Protein AF-A0A818IWI9-F1 (afdb_monomer)

Mean predicted aligned error: 17.86 Å

Nearest PDB structures (foldseek):
  3fso-assembly2_B  TM=9.540E-01  e=1.885E-13  Homo sapiens
  3e9t-assembly2_B  TM=9.410E-01  e=1.681E-11  Drosophila melanogaster
  3rb7-assembly2_E  TM=8.886E-01  e=2.902E-11  Drosophila melanogaster
  3rb7-assembly1_A  TM=9.057E-01  e=8.141E-11  Drosophila melanogaster
  3rb7-assembly2_B  TM=9.505E-01  e=2.149E-10  Drosophila melanogaster

Radius of gyration: 32.14 Å; Cα contacts (8 Å, |Δi|>4): 341; chains: 1; bounding box: 62×76×80 Å

Sequence (268 aa):
MIISEDARAKLGPQTIALVTSINDDESGLIQFENAINLCKRSVGKAKIKVVRVNGADGRISVNCRTKDIDARATRDYEPIDSELIFEHCEISKVIAIPIMNNPEHKKDVSFEVELYNPTGSIQIRKQNKTIVTIMNDHDHTIMANRMRLLVEPNIDKLRVTKTTWRQQFTDAMNANGGDLETTTFAHYIGDFLSFLWKFLFAFVPPTSIASGWLTFFISFVFIAILTTIVHDVAAVFNCLVGLEDSITAILFIAPGISLPNCHVLSLI

pLDDT: mean 76.35, std 14.97, range [38.69, 96.06]

Solvent-accessible surface area (backbone atoms only — not comparable to full-atom values): 15609 Å² total; per-residue (Å²): 136,83,83,85,86,80,84,78,82,74,81,61,97,76,82,71,81,89,78,80,80,77,82,65,82,32,50,22,31,43,30,48,75,49,61,64,44,81,39,47,38,85,60,47,48,47,74,47,49,38,32,42,42,81,35,33,34,58,61,37,35,32,33,36,38,56,44,69,70,72,30,45,67,78,66,42,27,52,75,50,77,47,78,46,74,36,52,62,69,45,44,65,49,75,47,72,40,45,36,45,72,56,92,85,62,85,65,70,34,31,31,38,39,38,58,46,75,63,40,56,94,48,50,72,46,97,42,37,49,28,38,40,35,40,28,47,60,69,61,46,52,53,52,51,50,53,54,48,64,66,45,54,76,52,50,66,76,67,49,88,70,63,82,46,63,68,54,47,47,54,55,37,70,50,80,73,81,85,70,94,76,82,85,49,76,66,52,57,52,51,51,53,56,47,36,57,51,40,50,60,53,45,71,50,52,46,56,71,48,75,84,29,56,59,28,52,56,50,44,53,55,49,52,51,54,52,53,50,54,52,50,54,53,50,53,54,49,31,72,74,72,71,54,60,73,74,60,54,50,50,64,64,50,48,56,76,70,42,60,81,55,58,73,64,70,77,78,118

Foldseek 3Di:
DDDDDDPPDDDDPPPDDDDDDDPQQDCAAKAWPDQEAEDELPPQWGKTKIFGPPHQAAKKKKWKWKFADFDDDPPFWPTDTDMDIRGRPRGMDIDITGTDRDPVDQDKGKIKMFIDDMGDPYYYDPRRMHIYIHHHPVVVVVVVVVVVVVVVVVVVVVPPFPQDLVVLQVVLVCLDPPDPPDDDVVVVVVSVVVSVVSNLCSQQGTCNPPVNPSSVVSVVVSVVVVVVVLVVVLVVVCVVPVDDSVVSCCVSVVCVVCVVPVVVVVPD

Structure (mmCIF, N/CA/C/O backbone):
data_AF-A0A818IWI9-F1
#
_entry.id   AF-A0A818IWI9-F1
#
loop_
_atom_site.group_PDB
_atom_site.id
_atom_site.type_symbol
_atom_site.label_atom_id
_atom_site.label_alt_id
_atom_site.label_comp_id
_atom_site.label_asym_id
_atom_site.label_entity_id
_atom_site.label_seq_id
_atom_site.pdbx_PDB_ins_code
_atom_site.Cartn_x
_atom_site.Cartn_y
_atom_site.Cartn_z
_atom_site.occupancy
_atom_site.B_iso_or_equiv
_atom_site.auth_seq_id
_atom_site.auth_comp_id
_atom_site.auth_asym_id
_atom_site.auth_atom_id
_atom_site.pdbx_PDB_model_num
ATOM 1 N N . MET A 1 1 ? 38.481 -50.770 -45.998 1.00 40.94 1 MET A N 1
ATOM 2 C CA . MET A 1 1 ? 38.026 -49.378 -46.189 1.00 40.94 1 MET A CA 1
ATOM 3 C C . MET A 1 1 ? 37.898 -48.779 -44.801 1.00 40.94 1 MET A C 1
ATOM 5 O O . MET A 1 1 ? 37.210 -49.361 -43.975 1.00 40.94 1 MET A O 1
ATOM 9 N N . ILE A 1 2 ? 38.716 -47.772 -44.516 1.00 41.75 2 ILE A N 1
ATOM 10 C CA . ILE A 1 2 ? 38.998 -47.226 -43.182 1.00 41.75 2 ILE A CA 1
ATOM 11 C C . ILE A 1 2 ? 37.785 -46.412 -42.711 1.00 41.75 2 ILE A C 1
ATOM 13 O O . ILE A 1 2 ? 37.277 -45.594 -43.474 1.00 41.75 2 ILE A O 1
ATOM 17 N N . ILE A 1 3 ? 37.312 -46.650 -41.487 1.00 49.44 3 ILE A N 1
ATOM 18 C CA . ILE A 1 3 ? 36.269 -45.841 -40.845 1.00 49.44 3 ILE A CA 1
ATOM 19 C C . ILE A 1 3 ? 36.946 -44.531 -40.427 1.00 49.44 3 ILE A C 1
ATOM 21 O O . ILE A 1 3 ? 37.898 -44.564 -39.651 1.00 49.44 3 ILE A O 1
ATOM 25 N N . SER A 1 4 ? 36.539 -43.397 -41.005 1.00 47.12 4 SER A N 1
ATOM 26 C CA . SER A 1 4 ? 37.155 -42.102 -40.707 1.00 47.12 4 SER A CA 1
ATOM 27 C C . SER A 1 4 ? 36.721 -41.605 -39.331 1.00 47.12 4 SER A C 1
ATOM 29 O O . SER A 1 4 ? 35.554 -41.281 -39.107 1.00 47.12 4 SER A O 1
ATOM 31 N N . GLU A 1 5 ? 37.688 -41.517 -38.437 1.00 63.22 5 GLU A N 1
ATOM 32 C CA . GLU A 1 5 ? 37.595 -40.920 -37.117 1.00 63.22 5 GLU A CA 1
ATOM 33 C C . GLU A 1 5 ? 38.085 -39.469 -37.221 1.00 63.22 5 GLU A C 1
ATOM 35 O O . GLU A 1 5 ? 39.268 -39.251 -37.443 1.00 63.22 5 GLU A O 1
ATOM 40 N N . ASP A 1 6 ? 37.166 -38.495 -37.194 1.00 56.56 6 ASP A N 1
ATOM 41 C CA . ASP A 1 6 ? 37.353 -37.131 -36.650 1.00 56.56 6 ASP A CA 1
ATOM 42 C C . ASP A 1 6 ? 36.235 -36.190 -37.144 1.00 56.56 6 ASP A C 1
ATOM 44 O O . ASP A 1 6 ? 36.400 -35.391 -38.064 1.00 56.56 6 ASP A O 1
ATOM 48 N N . ALA A 1 7 ? 35.085 -36.225 -36.473 1.00 56.25 7 ALA A N 1
ATOM 49 C CA . ALA A 1 7 ? 34.206 -35.061 -36.391 1.00 56.25 7 ALA A CA 1
ATOM 50 C C . ALA A 1 7 ? 34.317 -34.504 -34.968 1.00 56.25 7 ALA A C 1
ATOM 52 O O . ALA A 1 7 ? 33.432 -34.689 -34.134 1.00 56.25 7 ALA A O 1
ATOM 53 N N . ARG A 1 8 ? 35.457 -33.872 -34.653 1.00 64.50 8 ARG A N 1
ATOM 54 C CA . ARG A 1 8 ? 35.650 -33.192 -33.365 1.00 64.50 8 ARG A CA 1
ATOM 55 C C . ARG A 1 8 ? 34.726 -31.983 -33.315 1.00 64.50 8 ARG A C 1
ATOM 57 O O . ARG A 1 8 ? 35.040 -30.929 -33.866 1.00 64.50 8 ARG A O 1
ATOM 64 N N . ALA A 1 9 ? 33.574 -32.147 -32.675 1.00 69.69 9 ALA A N 1
ATOM 65 C CA . ALA A 1 9 ? 32.679 -31.047 -32.362 1.00 69.69 9 ALA A CA 1
ATOM 66 C C . ALA A 1 9 ? 33.454 -29.985 -31.560 1.00 69.69 9 ALA A C 1
ATOM 68 O O . ALA A 1 9 ? 34.021 -30.279 -30.507 1.00 69.69 9 ALA A O 1
ATOM 69 N N . LYS A 1 10 ? 33.521 -28.754 -32.078 1.00 72.88 10 LYS A N 1
ATOM 70 C CA . LYS A 1 10 ? 34.077 -27.606 -31.351 1.00 72.88 10 LYS A CA 1
ATOM 71 C C . LYS A 1 10 ? 32.959 -26.953 -30.549 1.00 72.88 10 LYS A C 1
ATOM 73 O O . LYS A 1 10 ? 31.907 -26.656 -31.112 1.00 72.88 10 LYS A O 1
ATOM 78 N N . LEU A 1 11 ? 33.189 -26.712 -29.258 1.00 71.12 11 LEU A N 1
ATOM 79 C CA . LEU A 1 11 ? 32.269 -25.896 -28.470 1.00 71.12 11 LEU A CA 1
ATOM 80 C C . LEU A 1 11 ? 32.244 -24.465 -29.030 1.00 71.12 11 LEU A C 1
ATOM 82 O O . LEU A 1 11 ? 33.280 -23.912 -29.402 1.00 71.12 11 LEU A O 1
ATOM 86 N N . GLY A 1 12 ? 31.039 -23.900 -29.117 1.00 77.19 12 GLY A N 1
ATOM 87 C CA . GLY A 1 12 ? 30.815 -22.522 -29.542 1.00 77.19 12 GLY A CA 1
ATOM 88 C C . GLY A 1 12 ? 31.281 -21.498 -28.496 1.00 77.19 12 GLY A C 1
ATOM 89 O O . GLY A 1 12 ? 31.697 -21.872 -27.402 1.00 77.19 12 GLY A O 1
ATOM 90 N N . PRO A 1 13 ? 31.186 -20.194 -28.803 1.00 76.38 13 PRO A N 1
ATOM 91 C CA . PRO A 1 13 ? 31.714 -19.117 -27.957 1.00 76.38 13 PRO A CA 1
ATOM 92 C C . PRO A 1 13 ? 31.058 -19.014 -26.570 1.00 76.38 13 PRO A C 1
ATOM 94 O O . PRO A 1 13 ? 31.623 -18.390 -25.678 1.00 76.38 13 PRO A O 1
ATOM 97 N N . GLN A 1 14 ? 29.888 -19.626 -26.366 1.00 59.72 14 GLN A N 1
ATOM 98 C CA . GLN A 1 14 ? 29.246 -19.738 -25.057 1.00 59.72 14 GLN A CA 1
ATOM 99 C C . GLN A 1 14 ? 29.470 -21.136 -24.479 1.00 59.72 14 GLN A C 1
ATOM 101 O O . GLN A 1 14 ? 28.620 -22.018 -24.553 1.00 59.72 14 GLN A O 1
ATOM 106 N N . THR A 1 15 ? 30.658 -21.332 -23.921 1.00 72.56 15 THR A N 1
ATOM 107 C CA . THR A 1 15 ? 31.079 -22.574 -23.257 1.00 72.56 15 THR A CA 1
ATOM 108 C C . THR A 1 15 ? 30.577 -22.673 -21.816 1.00 72.56 15 THR A C 1
ATOM 110 O O . THR A 1 15 ? 30.651 -23.737 -21.206 1.00 72.56 15 THR A O 1
ATOM 113 N N . ILE A 1 16 ? 30.119 -21.551 -21.256 1.00 77.94 16 ILE A N 1
ATOM 114 C CA . ILE A 1 16 ? 29.748 -21.397 -19.851 1.00 77.94 16 ILE A CA 1
ATOM 115 C C . ILE A 1 16 ? 28.382 -20.719 -19.804 1.00 77.94 16 ILE A C 1
ATOM 117 O O . ILE A 1 16 ? 28.215 -19.610 -20.308 1.00 77.94 16 ILE A O 1
ATOM 121 N N . ALA A 1 17 ? 27.419 -21.386 -19.174 1.00 76.12 17 ALA A N 1
ATOM 122 C CA . ALA A 1 17 ? 26.148 -20.794 -18.791 1.00 76.12 17 ALA A CA 1
ATOM 123 C C . ALA A 1 17 ? 26.203 -20.488 -17.291 1.00 76.12 17 ALA A C 1
ATOM 125 O O . ALA A 1 17 ? 26.400 -21.392 -16.478 1.00 76.12 17 ALA A O 1
ATOM 126 N N . LEU A 1 18 ? 26.049 -19.215 -16.923 1.00 76.31 18 LEU A N 1
ATOM 127 C CA . LEU A 1 18 ? 25.866 -18.832 -15.529 1.00 76.31 18 LEU A CA 1
ATOM 128 C C . LEU A 1 18 ? 24.434 -19.194 -15.125 1.00 76.31 18 LEU A C 1
ATOM 130 O O . LEU A 1 18 ? 23.481 -18.530 -15.528 1.00 76.31 18 LEU A O 1
ATOM 134 N N . VAL A 1 19 ? 24.288 -20.262 -14.348 1.00 73.56 19 VAL A N 1
ATOM 135 C CA . VAL A 1 19 ? 23.011 -20.639 -13.740 1.00 73.56 19 VAL A CA 1
ATOM 136 C C . VAL A 1 19 ? 22.965 -20.025 -12.348 1.00 73.56 19 VAL A C 1
ATOM 138 O O . VAL A 1 19 ? 23.629 -20.501 -11.429 1.00 73.56 19 VAL A O 1
ATOM 141 N N . THR A 1 20 ? 22.195 -18.953 -12.190 1.00 70.19 20 THR A N 1
ATOM 142 C CA . THR A 1 20 ? 21.933 -18.367 -10.873 1.00 70.19 20 THR A CA 1
ATOM 143 C C . THR A 1 20 ? 20.715 -19.057 -10.276 1.00 70.19 20 THR A C 1
ATOM 145 O O . THR A 1 20 ? 19.595 -18.852 -10.741 1.00 70.19 20 THR A O 1
ATOM 148 N N . SER A 1 21 ? 20.927 -19.881 -9.250 1.00 58.88 21 SER A N 1
ATOM 149 C CA . SER A 1 21 ? 19.826 -20.378 -8.425 1.00 58.88 21 SER A CA 1
ATOM 150 C C . SER A 1 21 ? 19.374 -19.247 -7.512 1.00 58.88 21 SER A C 1
ATOM 152 O O . SER A 1 21 ? 20.140 -18.785 -6.667 1.00 58.88 21 SER A O 1
ATOM 154 N N . ILE A 1 22 ? 18.146 -18.778 -7.701 1.00 65.06 22 ILE A N 1
ATOM 155 C CA . ILE A 1 22 ? 17.507 -17.860 -6.762 1.00 65.06 22 ILE A CA 1
ATOM 156 C C . ILE A 1 22 ? 17.041 -18.724 -5.589 1.00 65.06 22 ILE A C 1
ATOM 158 O O . ILE A 1 22 ? 16.352 -19.718 -5.805 1.00 65.06 22 ILE A O 1
ATOM 162 N N . ASN A 1 23 ? 17.482 -18.402 -4.373 1.00 64.38 23 ASN A N 1
ATOM 163 C CA . ASN A 1 23 ? 17.046 -19.113 -3.177 1.00 64.38 23 ASN A CA 1
ATOM 164 C C . ASN A 1 23 ? 15.614 -18.662 -2.847 1.00 64.38 23 ASN A C 1
ATOM 166 O O . ASN A 1 23 ? 15.430 -17.539 -2.386 1.00 64.38 23 ASN A O 1
ATOM 170 N N . ASP A 1 24 ? 14.616 -19.493 -3.150 1.00 63.62 24 ASP A N 1
ATOM 171 C CA . ASP A 1 24 ? 13.195 -19.204 -2.873 1.00 63.62 24 ASP A CA 1
ATOM 172 C C . ASP A 1 24 ? 12.777 -19.660 -1.458 1.00 63.62 24 ASP A C 1
ATOM 174 O O . ASP A 1 24 ? 11.660 -19.412 -1.016 1.00 63.62 24 ASP A O 1
ATOM 178 N N . ASP A 1 25 ? 13.704 -20.264 -0.703 1.00 69.50 25 ASP A N 1
ATOM 179 C CA . ASP A 1 25 ? 13.475 -20.841 0.633 1.00 69.50 25 ASP A CA 1
ATOM 180 C C . ASP A 1 25 ? 13.458 -19.783 1.761 1.00 69.50 25 ASP A C 1
ATOM 182 O O . ASP A 1 25 ? 13.682 -20.076 2.940 1.00 69.50 25 ASP A O 1
ATOM 186 N N . GLU A 1 26 ? 13.237 -18.509 1.428 1.00 79.00 26 GLU A N 1
ATOM 187 C CA . GLU A 1 26 ? 13.138 -17.456 2.433 1.00 79.00 26 GLU A CA 1
ATOM 188 C C . GLU A 1 26 ? 11.714 -17.381 2.997 1.00 79.00 26 GLU A C 1
ATOM 190 O O . GLU A 1 26 ? 10.724 -17.151 2.296 1.00 79.00 26 GLU A O 1
ATOM 195 N N . SER A 1 27 ? 11.603 -17.485 4.325 1.00 74.06 27 SER A N 1
ATOM 196 C CA . SER A 1 27 ? 10.337 -17.248 5.024 1.00 74.06 27 SER A CA 1
ATOM 197 C C . SER A 1 27 ? 9.859 -15.788 4.905 1.00 74.06 27 SER A C 1
ATOM 199 O O . SER A 1 27 ? 8.712 -15.498 5.234 1.00 74.06 27 SER A O 1
ATOM 201 N N . GLY A 1 28 ? 10.678 -14.858 4.416 1.00 84.50 28 GLY A N 1
ATOM 202 C CA . GLY A 1 28 ? 10.298 -13.462 4.206 1.00 84.50 28 GLY A CA 1
ATOM 203 C C . GLY A 1 28 ? 10.153 -12.640 5.484 1.00 84.50 28 GLY A C 1
ATOM 204 O O . GLY A 1 28 ? 10.630 -13.014 6.551 1.00 84.50 28 GLY A O 1
ATOM 205 N N . LEU A 1 29 ? 9.530 -11.470 5.354 1.00 88.12 29 LEU A N 1
ATOM 206 C CA . LEU A 1 29 ? 9.344 -10.451 6.387 1.00 88.12 29 LEU A CA 1
ATOM 207 C C . LEU A 1 29 ? 7.887 -9.993 6.406 1.00 88.12 29 LEU A C 1
ATOM 209 O O . LEU A 1 29 ? 7.308 -9.749 5.348 1.00 88.12 29 LEU A O 1
ATOM 213 N N . ILE A 1 30 ? 7.314 -9.789 7.593 1.00 91.12 30 ILE A N 1
ATOM 214 C CA . ILE A 1 30 ? 5.950 -9.252 7.726 1.00 91.12 30 ILE A CA 1
ATOM 215 C C . ILE A 1 30 ? 5.991 -7.751 8.004 1.00 91.12 30 ILE A C 1
ATOM 217 O O . ILE A 1 30 ? 6.759 -7.273 8.848 1.00 91.12 30 ILE A O 1
ATOM 221 N N . GLN A 1 31 ? 5.120 -7.011 7.322 1.00 92.31 31 GLN A N 1
ATOM 222 C CA . GLN A 1 31 ? 4.863 -5.597 7.576 1.00 92.31 31 GLN A CA 1
ATOM 223 C C . GLN A 1 31 ? 3.429 -5.206 7.188 1.00 92.31 31 GLN A C 1
ATOM 225 O O . GLN A 1 31 ? 2.764 -5.902 6.421 1.00 92.31 31 GLN A O 1
ATOM 230 N N . PHE A 1 32 ? 2.950 -4.061 7.671 1.00 95.00 32 PHE A N 1
ATOM 231 C CA . PHE A 1 32 ? 1.746 -3.444 7.105 1.00 95.00 32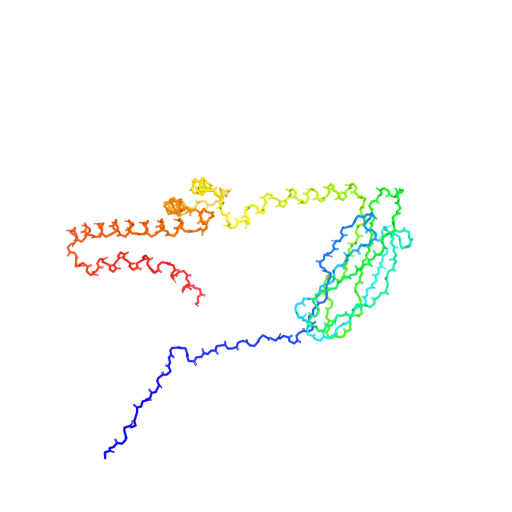 PHE A CA 1
ATOM 232 C C . PHE A 1 32 ? 2.024 -2.867 5.710 1.00 95.00 32 PHE A C 1
ATOM 234 O O . PHE A 1 32 ? 3.121 -2.375 5.450 1.00 95.00 32 PHE A O 1
ATOM 241 N N . GLU A 1 33 ? 1.024 -2.892 4.820 1.00 93.44 33 GLU A N 1
ATOM 242 C CA . GLU A 1 33 ? 1.128 -2.263 3.491 1.00 93.44 33 GLU A CA 1
ATOM 243 C C . GLU A 1 33 ? 1.315 -0.744 3.613 1.00 93.44 33 GLU A C 1
ATOM 245 O O . GLU A 1 33 ? 2.179 -0.163 2.962 1.00 93.44 33 GLU A O 1
ATOM 250 N N . ASN A 1 34 ? 0.548 -0.118 4.511 1.00 91.88 34 ASN A N 1
ATOM 251 C CA . ASN A 1 34 ? 0.575 1.319 4.757 1.00 91.88 34 ASN A CA 1
ATOM 252 C C . ASN A 1 34 ? 0.827 1.608 6.240 1.00 91.88 34 ASN A C 1
ATOM 254 O O . ASN A 1 34 ? 0.236 0.974 7.117 1.00 91.88 34 ASN A O 1
ATOM 258 N N . ALA A 1 35 ? 1.658 2.614 6.527 1.00 90.94 35 ALA A N 1
ATOM 259 C CA . ALA A 1 35 ? 1.864 3.108 7.894 1.00 90.94 35 ALA A CA 1
ATOM 260 C C . ALA A 1 35 ? 0.639 3.870 8.437 1.00 90.94 35 ALA A C 1
ATOM 262 O O . ALA A 1 35 ? 0.453 3.954 9.648 1.00 90.94 35 ALA A O 1
ATOM 263 N N . ILE A 1 36 ? -0.181 4.421 7.536 1.00 91.88 36 ILE A N 1
ATOM 264 C CA . ILE A 1 36 ? -1.409 5.153 7.848 1.00 91.88 36 ILE A CA 1
ATOM 265 C C . ILE A 1 36 ? -2.524 4.597 6.963 1.00 91.88 36 ILE A C 1
ATOM 267 O O . ILE A 1 36 ? -2.387 4.564 5.740 1.00 91.88 36 ILE A O 1
ATOM 271 N N . ASN A 1 37 ? -3.625 4.176 7.576 1.00 93.44 37 ASN A N 1
ATOM 272 C CA . ASN A 1 37 ? -4.828 3.712 6.900 1.00 93.44 37 ASN A CA 1
ATOM 273 C C . ASN A 1 37 ? -5.977 4.676 7.197 1.00 93.44 37 ASN A C 1
ATOM 275 O O . ASN A 1 37 ? -6.326 4.919 8.350 1.00 93.44 37 ASN A O 1
ATOM 279 N N . LEU A 1 38 ? -6.572 5.221 6.141 1.00 92.06 38 LEU A N 1
ATOM 280 C CA . LEU A 1 38 ? -7.695 6.143 6.237 1.00 92.06 38 LEU A CA 1
ATOM 281 C C . LEU A 1 38 ? -8.990 5.387 5.953 1.00 92.06 38 LEU A C 1
ATOM 283 O O . LEU A 1 38 ? -9.102 4.705 4.935 1.00 92.06 38 LEU A O 1
ATOM 287 N N . CYS A 1 39 ? -9.974 5.506 6.841 1.00 91.31 39 CYS A N 1
ATOM 288 C CA . CYS A 1 39 ? -11.272 4.870 6.657 1.00 91.31 39 CYS A CA 1
ATOM 289 C C . CYS A 1 39 ? -12.419 5.824 6.997 1.00 91.31 39 CYS A C 1
ATOM 291 O O . CYS A 1 39 ? -12.279 6.735 7.811 1.00 91.31 39 CYS A O 1
ATOM 293 N N . LYS A 1 40 ? -13.559 5.625 6.331 1.00 90.94 40 LYS A N 1
ATOM 294 C CA . LYS A 1 40 ? -14.796 6.356 6.624 1.00 90.94 40 LYS A CA 1
ATOM 295 C C . LYS A 1 40 ? -15.463 5.769 7.855 1.00 90.94 40 LYS A C 1
ATOM 297 O O . LYS A 1 40 ? -15.509 4.549 7.991 1.00 90.94 40 LYS A O 1
ATOM 302 N N . ARG A 1 41 ? -16.079 6.602 8.688 1.00 87.62 41 ARG A N 1
ATOM 303 C CA . ARG A 1 41 ? -16.873 6.133 9.832 1.00 87.62 41 ARG A CA 1
ATOM 304 C C . ARG A 1 41 ? -18.052 5.247 9.401 1.00 87.62 41 ARG A C 1
ATOM 306 O O . ARG A 1 41 ? -18.359 4.275 10.083 1.00 87.62 41 ARG A O 1
ATOM 313 N N . SER A 1 42 ? -18.651 5.506 8.235 1.00 87.44 42 SER A N 1
ATOM 314 C CA . SER A 1 42 ? -19.737 4.682 7.678 1.00 87.44 42 SER A CA 1
ATOM 315 C C . SER A 1 42 ? -19.296 3.367 7.020 1.00 87.44 42 SER A C 1
ATOM 317 O O . SER A 1 42 ? -20.146 2.591 6.587 1.00 87.44 42 SER A O 1
ATOM 319 N N . VAL A 1 43 ? -17.988 3.074 6.944 1.00 88.25 43 VAL A N 1
ATOM 320 C CA . VAL A 1 43 ? -17.475 1.881 6.240 1.00 88.25 43 VAL A CA 1
ATOM 321 C C . VAL A 1 43 ? -17.882 0.563 6.914 1.00 88.25 43 VAL A C 1
ATOM 323 O O . VAL A 1 43 ? -17.848 -0.495 6.287 1.00 88.25 43 VAL A O 1
ATOM 326 N N . GLY A 1 44 ? -18.224 0.609 8.206 1.00 89.94 44 GLY A N 1
ATOM 327 C CA . GLY A 1 44 ? -18.596 -0.540 9.035 1.00 89.94 44 GLY A CA 1
ATOM 328 C C . GLY A 1 44 ? -17.421 -1.441 9.430 1.00 89.94 44 GLY A C 1
ATOM 329 O O . GLY A 1 44 ? -17.334 -1.850 10.582 1.00 89.94 44 GLY A O 1
ATOM 330 N N . LYS A 1 45 ? -16.490 -1.739 8.514 1.00 92.69 45 LYS A N 1
ATOM 331 C CA . LYS A 1 45 ? -15.260 -2.499 8.803 1.00 92.69 45 LYS A CA 1
ATOM 332 C C . LYS A 1 45 ? -14.041 -1.869 8.132 1.00 92.69 45 LYS A C 1
ATOM 334 O O . LYS A 1 45 ? -13.972 -1.808 6.903 1.00 92.69 45 LYS A O 1
ATOM 339 N N . ALA A 1 46 ? -13.065 -1.441 8.926 1.00 93.81 46 ALA A N 1
ATOM 340 C CA . ALA A 1 46 ? -11.770 -0.990 8.435 1.00 93.81 46 ALA A CA 1
ATOM 341 C C . ALA A 1 46 ? -10.955 -2.199 7.960 1.00 93.81 46 ALA A C 1
ATOM 343 O O . ALA A 1 46 ? -10.734 -3.145 8.715 1.00 93.81 46 ALA A O 1
ATOM 344 N N . LYS A 1 47 ? -10.530 -2.176 6.695 1.00 94.38 47 LYS A N 1
ATOM 345 C CA . LYS A 1 47 ? -9.723 -3.234 6.079 1.00 94.38 47 LYS A CA 1
ATOM 346 C C . LYS A 1 47 ? -8.257 -2.827 6.115 1.00 94.38 47 LYS A C 1
ATOM 348 O O . LYS A 1 47 ? -7.880 -1.865 5.455 1.00 94.38 47 LYS A O 1
ATOM 353 N N . ILE A 1 48 ? -7.447 -3.561 6.863 1.00 94.81 48 ILE A N 1
ATOM 354 C CA . ILE A 1 48 ? -6.016 -3.295 7.025 1.00 94.81 48 ILE A CA 1
ATOM 355 C C . ILE A 1 48 ? -5.257 -4.461 6.419 1.00 94.81 48 ILE A C 1
ATOM 357 O O . ILE A 1 48 ? -5.436 -5.607 6.831 1.00 94.81 48 ILE A O 1
ATOM 361 N N . LYS A 1 49 ? -4.425 -4.178 5.420 1.00 94.69 49 LYS A N 1
ATOM 362 C CA . LYS A 1 49 ? -3.661 -5.207 4.724 1.00 94.69 49 LYS A CA 1
ATOM 363 C C . LYS A 1 49 ? -2.277 -5.364 5.346 1.00 94.69 49 LYS A C 1
ATOM 365 O O . LYS A 1 49 ? -1.525 -4.399 5.500 1.00 94.69 49 LYS A O 1
ATOM 370 N N . VAL A 1 50 ? -1.951 -6.605 5.669 1.00 94.00 50 VAL A N 1
ATOM 371 C CA . VAL A 1 50 ? -0.627 -7.056 6.087 1.00 94.00 50 VAL A CA 1
ATOM 372 C C . VAL A 1 50 ? -0.001 -7.784 4.909 1.00 94.00 50 VAL A C 1
ATOM 374 O O . VAL A 1 50 ? -0.665 -8.587 4.252 1.00 94.00 50 VAL A O 1
ATOM 377 N N . VAL A 1 51 ? 1.260 -7.486 4.621 1.00 93.12 51 VAL A N 1
ATOM 378 C CA . VAL A 1 51 ? 2.000 -8.048 3.493 1.00 93.12 51 VAL A CA 1
ATOM 379 C C . VAL A 1 51 ? 3.255 -8.759 3.980 1.00 93.12 51 VAL A C 1
ATOM 381 O O . VAL A 1 51 ? 3.930 -8.312 4.912 1.00 93.12 51 VAL A O 1
ATOM 384 N N . ARG A 1 52 ? 3.549 -9.874 3.322 1.00 90.88 52 ARG A N 1
ATOM 385 C CA . ARG A 1 52 ? 4.765 -10.662 3.464 1.00 90.88 52 ARG A CA 1
ATOM 386 C C . ARG A 1 52 ? 5.661 -10.340 2.269 1.00 90.88 52 ARG A C 1
ATOM 388 O O . ARG A 1 52 ? 5.224 -10.439 1.125 1.00 90.88 52 ARG A O 1
ATOM 395 N N . VAL A 1 53 ? 6.878 -9.879 2.532 1.00 88.69 53 VAL A N 1
ATOM 396 C CA . VAL A 1 53 ? 7.848 -9.440 1.515 1.00 88.69 53 VAL A CA 1
ATOM 397 C C . VAL A 1 53 ? 9.137 -10.245 1.629 1.00 88.69 53 VAL A C 1
ATOM 399 O O . VAL A 1 53 ? 9.424 -10.773 2.696 1.00 88.69 53 VAL A O 1
ATOM 402 N N . ASN A 1 54 ? 9.935 -10.297 0.562 1.00 85.00 54 ASN A N 1
ATOM 403 C CA . ASN A 1 54 ? 11.222 -11.010 0.526 1.00 85.00 54 ASN A CA 1
ATOM 404 C C . ASN A 1 54 ? 11.112 -12.520 0.814 1.00 85.00 54 ASN A C 1
ATOM 406 O O . ASN A 1 54 ? 11.982 -13.082 1.461 1.00 85.00 54 ASN A O 1
ATOM 410 N N . GLY A 1 55 ? 10.024 -13.159 0.385 1.00 84.75 55 GLY A N 1
ATOM 411 C CA . GLY A 1 55 ? 9.842 -14.603 0.529 1.00 84.75 55 GLY A CA 1
ATOM 412 C C . GLY A 1 55 ? 8.448 -14.980 1.013 1.00 84.75 55 GLY A C 1
ATOM 413 O O . GLY A 1 55 ? 7.789 -14.223 1.732 1.00 84.75 55 GLY A O 1
ATOM 414 N N . ALA A 1 56 ? 7.980 -16.146 0.580 1.00 85.31 56 ALA A N 1
ATOM 415 C CA . ALA A 1 56 ? 6.671 -16.688 0.936 1.00 85.31 56 ALA A CA 1
ATOM 416 C C . ALA A 1 56 ? 6.743 -18.175 1.314 1.00 85.31 56 ALA A C 1
ATOM 418 O O . ALA A 1 56 ? 5.714 -18.858 1.328 1.00 85.31 56 ALA A O 1
ATOM 419 N N . ASP A 1 57 ? 7.944 -18.667 1.631 1.00 85.19 57 ASP A N 1
ATOM 420 C CA . ASP A 1 57 ? 8.157 -20.081 1.896 1.00 85.19 57 ASP A CA 1
ATOM 421 C C . ASP A 1 57 ? 7.776 -20.483 3.328 1.00 85.19 57 ASP A C 1
ATOM 423 O O . ASP A 1 57 ? 7.995 -19.756 4.300 1.00 85.19 57 ASP A O 1
ATOM 427 N N . GLY A 1 58 ? 7.164 -21.656 3.463 1.00 86.56 58 GLY A N 1
ATOM 428 C CA . GLY A 1 58 ? 6.634 -22.156 4.727 1.00 86.56 58 GLY A CA 1
ATOM 429 C C . GLY A 1 58 ? 5.448 -21.376 5.320 1.00 86.56 58 GLY A C 1
ATOM 430 O O . GLY A 1 58 ? 5.059 -20.285 4.886 1.00 86.56 58 GLY A O 1
ATOM 431 N N . ARG A 1 59 ? 4.869 -21.983 6.361 1.00 90.19 59 ARG A N 1
ATOM 432 C CA . ARG A 1 59 ? 3.759 -21.443 7.155 1.00 90.19 59 ARG A CA 1
ATOM 433 C C . ARG A 1 59 ? 4.294 -20.597 8.307 1.00 90.19 59 ARG A C 1
ATOM 435 O O . ARG A 1 59 ? 5.142 -21.055 9.070 1.00 90.19 59 ARG A O 1
ATOM 442 N N . ILE A 1 60 ? 3.752 -19.396 8.464 1.00 90.44 60 ILE A N 1
ATOM 443 C CA . ILE A 1 60 ? 4.126 -18.443 9.519 1.00 90.44 60 ILE A CA 1
ATOM 444 C C . ILE A 1 60 ? 2.876 -17.989 10.270 1.00 90.44 60 ILE A C 1
ATOM 446 O O . ILE A 1 60 ? 1.767 -18.018 9.729 1.00 90.44 60 ILE A O 1
ATOM 450 N N . SER A 1 61 ? 3.046 -17.521 11.500 1.00 91.69 61 SER A N 1
ATOM 451 C CA . SER A 1 61 ? 1.975 -16.819 12.201 1.00 91.69 61 SER A CA 1
ATOM 452 C C . SER A 1 61 ? 2.476 -15.582 12.930 1.00 91.69 61 SER A C 1
ATOM 454 O O . SER A 1 61 ? 3.649 -15.466 13.271 1.00 91.69 61 SER A O 1
ATOM 456 N N . VAL A 1 62 ? 1.597 -14.601 13.107 1.00 92.88 62 VAL A N 1
ATOM 457 C CA . VAL A 1 62 ? 1.893 -13.363 13.832 1.00 92.88 62 VAL A CA 1
ATOM 458 C C . VAL A 1 62 ? 0.649 -12.904 14.572 1.00 92.88 62 VAL A C 1
ATOM 460 O O . VAL A 1 62 ? -0.453 -12.947 14.028 1.00 92.88 62 VAL A O 1
ATOM 463 N N . ASN A 1 63 ? 0.797 -12.450 15.810 1.00 93.81 63 ASN A N 1
ATOM 464 C CA . ASN A 1 63 ? -0.316 -11.888 16.561 1.00 93.81 63 ASN A CA 1
ATOM 465 C C . ASN A 1 63 ? -0.524 -10.420 16.197 1.00 93.81 63 ASN A C 1
ATOM 467 O O . ASN A 1 63 ? 0.423 -9.675 15.935 1.00 93.81 63 ASN A O 1
ATOM 471 N N . CYS A 1 64 ? -1.781 -9.994 16.203 1.00 94.50 64 CYS A N 1
ATOM 472 C CA . CYS A 1 64 ? -2.169 -8.620 15.953 1.00 94.50 64 CYS A CA 1
ATOM 473 C C . CYS A 1 64 ? -3.095 -8.133 17.060 1.00 94.50 64 CYS A C 1
ATOM 475 O O . CYS A 1 64 ? -4.061 -8.818 17.394 1.00 94.50 64 CYS A O 1
ATOM 477 N N . ARG A 1 65 ? -2.819 -6.932 17.584 1.00 95.06 65 ARG A N 1
ATOM 478 C CA . ARG A 1 65 ? -3.699 -6.261 18.542 1.00 95.06 65 ARG A CA 1
ATOM 479 C C . ARG A 1 65 ? -3.887 -4.784 18.239 1.00 95.06 65 ARG A C 1
ATOM 481 O O . ARG A 1 65 ? -3.003 -4.125 17.688 1.00 95.06 65 ARG A O 1
ATOM 488 N N . THR A 1 66 ? -5.033 -4.264 18.650 1.00 96.06 66 THR A N 1
ATOM 489 C CA . THR A 1 66 ? -5.360 -2.834 18.607 1.00 96.06 66 THR A CA 1
ATOM 490 C C . THR A 1 66 ? -4.988 -2.123 19.905 1.00 96.06 66 THR A C 1
ATOM 492 O O . THR A 1 66 ? -5.109 -2.695 20.989 1.00 96.06 66 THR A O 1
ATOM 495 N N . LYS A 1 67 ? -4.590 -0.856 19.804 1.00 95.38 67 LYS A N 1
ATOM 496 C CA . LYS A 1 67 ? -4.296 0.038 20.926 1.00 95.38 67 LYS A CA 1
ATOM 497 C C . LYS A 1 67 ? -4.955 1.397 20.727 1.00 95.38 67 LYS A C 1
ATOM 499 O O . LYS A 1 67 ? -4.917 1.972 19.641 1.00 95.38 67 LYS A O 1
ATOM 504 N N . ASP A 1 68 ? -5.494 1.935 21.812 1.00 94.88 68 ASP A N 1
ATOM 505 C CA . ASP A 1 68 ? -6.115 3.256 21.821 1.00 94.88 68 ASP A CA 1
ATOM 506 C C . ASP A 1 68 ? -5.066 4.372 21.686 1.00 94.88 68 ASP A C 1
ATOM 508 O O . ASP A 1 68 ? -4.075 4.391 22.419 1.00 94.88 68 ASP A O 1
ATOM 512 N N . ILE A 1 69 ? -5.336 5.340 20.804 1.00 93.44 69 ILE A N 1
ATOM 513 C CA . ILE A 1 69 ? -4.667 6.650 20.785 1.00 93.44 69 ILE A CA 1
ATOM 514 C C . ILE A 1 69 ? -5.713 7.696 21.198 1.00 93.44 69 ILE A C 1
ATOM 516 O O . ILE A 1 69 ? -5.850 8.006 22.385 1.00 93.44 69 ILE A O 1
ATOM 520 N N . ASP A 1 70 ? -6.517 8.150 20.231 1.00 92.62 70 ASP A N 1
ATOM 521 C CA . ASP A 1 70 ? -7.617 9.104 20.426 1.00 92.62 70 ASP A CA 1
ATOM 522 C C . ASP A 1 70 ? -8.979 8.397 20.419 1.00 92.62 70 ASP A C 1
ATOM 524 O O . ASP A 1 70 ? -9.885 8.724 21.196 1.00 92.62 70 ASP A O 1
ATOM 528 N N . ALA A 1 71 ? -9.117 7.410 19.531 1.00 90.50 71 ALA A N 1
ATOM 529 C CA . ALA A 1 71 ? -10.260 6.516 19.477 1.00 90.50 71 ALA A CA 1
ATOM 530 C C . ALA A 1 71 ? -10.213 5.560 20.674 1.00 90.50 71 ALA A C 1
ATOM 532 O O . ALA A 1 71 ? -9.141 5.101 21.077 1.00 90.50 71 ALA A O 1
ATOM 533 N N . ARG A 1 72 ? -11.382 5.265 21.248 1.00 91.75 72 ARG A N 1
ATOM 534 C CA . ARG A 1 72 ? -11.507 4.325 22.368 1.00 91.75 72 ARG A CA 1
ATOM 535 C C . ARG A 1 72 ? -12.121 3.018 21.895 1.00 91.75 72 ARG A C 1
ATOM 537 O O . ARG A 1 72 ? -13.131 3.037 21.182 1.00 91.75 72 ARG A O 1
ATOM 544 N N . ALA A 1 73 ? -11.547 1.906 22.346 1.00 91.31 73 ALA A N 1
ATOM 545 C CA . ALA A 1 73 ? -12.141 0.585 22.203 1.00 91.31 73 ALA A CA 1
ATOM 546 C C . ALA A 1 73 ? -13.598 0.581 22.700 1.00 91.31 73 ALA A C 1
ATOM 548 O O . ALA A 1 73 ? -13.943 1.321 23.621 1.00 91.31 73 ALA A O 1
ATOM 549 N N . THR A 1 74 ? -14.443 -0.222 22.047 1.00 88.25 74 THR A N 1
ATOM 550 C CA . THR A 1 74 ? -15.903 -0.387 22.233 1.00 88.25 74 THR A CA 1
ATOM 551 C C . THR A 1 74 ? -16.769 0.853 21.993 1.00 88.25 74 THR A C 1
ATOM 553 O O . THR A 1 74 ? -17.967 0.715 21.746 1.00 88.25 74 THR A O 1
ATOM 556 N N . ARG A 1 75 ? -16.186 2.058 21.984 1.00 89.38 75 ARG A N 1
ATOM 557 C CA . ARG A 1 75 ? -16.871 3.308 21.627 1.00 89.38 75 ARG A CA 1
ATOM 558 C C . ARG A 1 75 ? -16.748 3.635 20.140 1.00 89.38 75 ARG A C 1
ATOM 560 O O . ARG A 1 75 ? -17.752 3.946 19.510 1.00 89.38 75 ARG A O 1
ATOM 567 N N . ASP A 1 76 ? -15.528 3.605 19.605 1.00 90.50 76 ASP A N 1
ATOM 568 C CA . ASP A 1 76 ? -15.220 3.996 18.220 1.00 90.50 76 ASP A CA 1
ATOM 569 C C . ASP A 1 76 ? -14.913 2.787 17.323 1.00 90.50 76 ASP A C 1
ATOM 571 O O . ASP A 1 76 ? -15.190 2.813 16.124 1.00 90.50 76 ASP A O 1
ATOM 575 N N . TYR A 1 77 ? -14.366 1.713 17.893 1.00 93.62 77 TYR A N 1
ATOM 576 C CA . TYR A 1 77 ? -14.025 0.484 17.178 1.00 93.62 77 TYR A CA 1
ATOM 577 C C . TYR A 1 77 ? -14.087 -0.728 18.117 1.00 93.62 77 TYR A C 1
ATOM 579 O O . TYR A 1 77 ? -13.994 -0.582 19.338 1.00 93.62 77 TYR A O 1
ATOM 587 N N . GLU A 1 78 ? -14.243 -1.927 17.562 1.00 94.56 78 GLU A N 1
ATOM 588 C CA . GLU A 1 78 ? -14.177 -3.172 18.332 1.00 94.56 78 GLU A CA 1
ATOM 589 C C . GLU A 1 78 ? -12.717 -3.643 18.438 1.00 94.56 78 GLU A C 1
ATOM 591 O O . GLU A 1 78 ? -12.067 -3.821 17.401 1.00 94.56 78 GLU A O 1
ATOM 596 N N . PRO A 1 79 ? -12.162 -3.804 19.657 1.00 94.19 79 PRO A N 1
ATOM 597 C CA . PRO A 1 79 ? -10.778 -4.216 19.816 1.00 94.19 79 PRO A CA 1
ATOM 598 C C . PRO A 1 79 ? -10.591 -5.647 19.323 1.00 94.19 79 PRO A C 1
ATOM 600 O O . PRO A 1 79 ? -11.412 -6.523 19.591 1.00 94.19 79 PRO A O 1
ATOM 603 N N . ILE A 1 80 ? -9.483 -5.880 18.630 1.00 93.69 80 ILE A N 1
ATOM 604 C CA . ILE A 1 80 ? -9.107 -7.212 18.165 1.00 93.69 80 ILE A CA 1
ATOM 605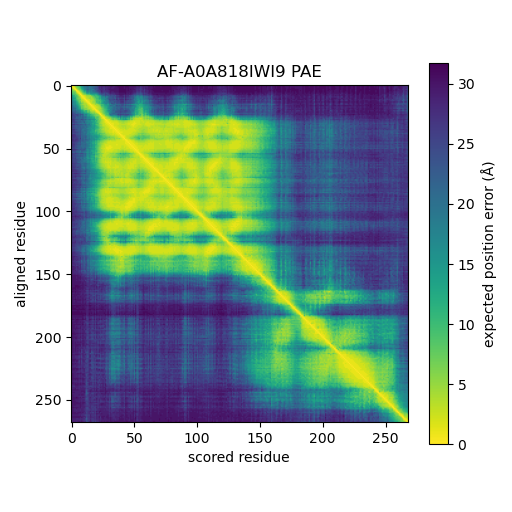 C C . ILE A 1 80 ? -7.811 -7.646 18.841 1.00 93.69 80 ILE A C 1
ATOM 607 O O . ILE A 1 80 ? -6.895 -6.844 19.027 1.00 93.69 80 ILE A O 1
ATOM 611 N N . ASP A 1 81 ? -7.752 -8.926 19.181 1.00 93.81 81 ASP A N 1
ATOM 612 C CA . ASP A 1 81 ? -6.540 -9.644 19.557 1.00 93.81 81 ASP A CA 1
ATOM 613 C C . ASP A 1 81 ? -6.634 -11.020 18.891 1.00 93.81 81 ASP A C 1
ATOM 615 O O . ASP A 1 81 ? -7.413 -11.878 19.309 1.00 93.81 81 ASP A O 1
ATOM 619 N N . SER A 1 82 ? -5.967 -11.172 17.746 1.00 90.25 82 SER A N 1
ATOM 620 C CA . SER A 1 82 ? -6.089 -12.365 16.905 1.00 90.25 82 SER A CA 1
ATOM 621 C C . SER A 1 82 ? -4.749 -12.764 16.313 1.00 90.25 82 SER A C 1
ATOM 623 O O . SER A 1 82 ? -3.913 -11.927 15.968 1.00 90.25 82 SER A O 1
ATOM 625 N N . GLU A 1 83 ? -4.574 -14.068 16.128 1.00 93.69 83 GLU A N 1
ATOM 626 C CA . GLU A 1 83 ? -3.463 -14.632 15.374 1.00 93.69 83 GLU A CA 1
ATOM 627 C C . GLU A 1 83 ? -3.750 -14.571 13.865 1.00 93.69 83 GLU A C 1
ATOM 629 O O . GLU A 1 83 ? -4.846 -14.896 13.399 1.00 93.69 83 GLU A O 1
ATOM 634 N N . LEU A 1 84 ? -2.755 -14.140 13.093 1.00 92.88 84 LEU A N 1
ATOM 635 C CA . LEU A 1 84 ? -2.749 -14.121 11.637 1.00 92.88 84 LEU A CA 1
ATOM 636 C C . LEU A 1 84 ? -1.804 -15.207 11.148 1.00 92.88 84 LEU A C 1
ATOM 638 O O . LEU A 1 84 ? -0.588 -15.081 11.253 1.00 92.88 84 LEU A O 1
ATOM 642 N N . ILE A 1 85 ? -2.379 -16.266 10.599 1.00 93.06 85 ILE A N 1
ATOM 643 C CA . ILE A 1 85 ? -1.639 -17.375 9.998 1.00 93.06 85 ILE A CA 1
ATOM 644 C C . ILE A 1 85 ? -1.512 -17.100 8.500 1.00 93.06 85 ILE A C 1
ATOM 646 O O . ILE A 1 85 ? -2.538 -16.868 7.859 1.00 93.06 85 ILE A O 1
ATOM 650 N N . PHE A 1 86 ? -0.298 -17.126 7.956 1.00 92.69 86 PHE A N 1
ATOM 651 C CA . PHE A 1 86 ? -0.065 -17.125 6.512 1.00 92.69 86 PHE A CA 1
ATOM 652 C C . PHE A 1 86 ? 0.384 -18.521 6.098 1.00 92.69 86 PHE A C 1
ATOM 654 O O . PHE A 1 86 ? 1.353 -19.060 6.645 1.00 92.69 86 PHE A O 1
ATOM 661 N N . GLU A 1 87 ? -0.328 -19.097 5.140 1.00 92.44 87 GLU A N 1
ATOM 662 C CA . GLU A 1 87 ? 0.037 -20.380 4.552 1.00 92.44 87 GLU A CA 1
ATOM 663 C C . GLU A 1 87 ? 1.193 -20.225 3.546 1.00 92.44 87 GLU A C 1
ATOM 665 O O . GLU A 1 87 ? 1.629 -19.115 3.217 1.00 92.44 87 GLU A O 1
ATOM 670 N N . HIS A 1 88 ? 1.728 -21.351 3.071 1.00 88.56 88 HIS A N 1
ATOM 671 C CA . HIS A 1 88 ? 2.771 -21.351 2.043 1.00 88.56 88 HIS A CA 1
ATOM 672 C C . HIS A 1 88 ? 2.303 -20.594 0.786 1.00 88.56 88 HIS A C 1
ATOM 674 O O . HIS A 1 88 ? 1.157 -20.741 0.356 1.00 88.56 88 HIS A O 1
ATOM 680 N N . CYS A 1 89 ? 3.183 -19.763 0.222 1.00 86.81 89 CYS A N 1
ATOM 681 C CA . CYS A 1 89 ? 2.905 -18.838 -0.884 1.00 86.81 89 CYS A CA 1
ATOM 682 C C . CYS A 1 89 ? 1.861 -17.736 -0.594 1.00 86.81 89 CYS A C 1
ATOM 684 O O . CYS A 1 89 ? 1.510 -16.977 -1.501 1.00 86.81 89 CYS A O 1
ATOM 686 N N . GLU A 1 90 ? 1.375 -17.581 0.643 1.00 91.75 90 GLU A N 1
ATOM 687 C CA . GLU A 1 90 ? 0.468 -16.486 0.997 1.00 91.75 90 GLU A CA 1
ATOM 688 C C . GLU A 1 90 ? 1.261 -15.198 1.273 1.00 91.75 90 GLU A C 1
ATOM 690 O O . GLU A 1 90 ? 1.982 -15.072 2.265 1.00 91.75 90 GLU A O 1
ATOM 695 N N . ILE A 1 91 ? 1.115 -14.215 0.378 1.00 91.00 91 ILE A N 1
ATOM 696 C CA . ILE A 1 91 ? 1.870 -12.950 0.426 1.00 91.00 91 ILE A CA 1
ATOM 697 C C . ILE A 1 91 ? 1.123 -11.796 1.100 1.00 91.00 91 ILE A C 1
ATOM 699 O O . ILE A 1 91 ? 1.709 -10.752 1.383 1.00 91.00 91 ILE A O 1
ATOM 703 N N . SER A 1 92 ? -0.185 -11.920 1.333 1.00 93.81 92 SER A N 1
ATOM 704 C CA . SER A 1 92 ? -0.961 -10.838 1.939 1.00 93.81 92 SER A CA 1
ATOM 705 C C . SER A 1 92 ? -2.219 -11.330 2.625 1.00 93.81 92 SER A C 1
ATOM 707 O O . SER A 1 92 ? -2.910 -12.189 2.085 1.00 93.81 92 SER A O 1
ATOM 709 N N . LYS A 1 93 ? -2.567 -10.690 3.741 1.00 94.00 93 LYS A N 1
ATOM 710 C CA . LYS A 1 93 ? -3.794 -10.960 4.485 1.00 94.00 93 LYS A CA 1
ATOM 711 C C . LYS A 1 93 ? -4.478 -9.666 4.892 1.00 94.00 93 LYS A C 1
ATOM 713 O O . LYS A 1 93 ? -3.820 -8.658 5.146 1.00 94.00 93 LYS A O 1
ATOM 718 N N . VAL A 1 94 ? -5.806 -9.680 4.933 1.00 94.56 94 VAL A N 1
ATOM 719 C CA . VAL A 1 94 ? -6.607 -8.503 5.288 1.00 94.56 94 VAL A CA 1
ATOM 720 C C . VAL A 1 94 ? -7.273 -8.729 6.635 1.00 94.56 94 VAL A C 1
ATOM 722 O O . VAL A 1 94 ? -8.036 -9.675 6.813 1.00 94.56 94 VAL A O 1
ATOM 725 N N . ILE A 1 95 ? -7.008 -7.818 7.561 1.00 94.25 95 ILE A N 1
ATOM 726 C CA . ILE A 1 95 ? -7.652 -7.730 8.865 1.00 94.25 95 ILE A CA 1
ATOM 727 C C . ILE A 1 95 ? -8.869 -6.819 8.720 1.00 94.25 95 ILE A C 1
ATOM 729 O O . ILE A 1 95 ? -8.755 -5.718 8.178 1.00 94.25 95 ILE A O 1
ATOM 733 N N . ALA A 1 96 ? -10.030 -7.264 9.192 1.00 94.75 96 ALA A N 1
ATOM 734 C CA . ALA A 1 96 ? -11.255 -6.472 9.180 1.00 94.75 96 ALA A CA 1
ATOM 735 C C . ALA A 1 96 ? -11.630 -6.076 10.612 1.00 94.75 96 ALA A C 1
ATOM 737 O O . ALA A 1 96 ? -12.109 -6.914 11.370 1.00 94.75 96 ALA A O 1
ATOM 738 N N . ILE A 1 97 ? -11.431 -4.805 10.962 1.00 94.50 97 ILE A N 1
ATOM 739 C CA . ILE A 1 97 ? -11.742 -4.262 12.290 1.00 94.50 97 ILE A CA 1
ATOM 740 C C . ILE A 1 97 ? -13.105 -3.564 12.234 1.00 94.50 97 ILE A C 1
ATOM 742 O O . ILE A 1 97 ? -13.253 -2.615 11.457 1.00 94.50 97 ILE A O 1
ATOM 746 N N . PRO A 1 98 ? -14.114 -4.011 13.000 1.00 94.50 98 PRO A N 1
ATOM 747 C CA . PRO A 1 98 ? -15.411 -3.347 13.065 1.00 94.50 98 PRO A CA 1
ATOM 748 C C . PRO A 1 98 ? -15.294 -1.917 13.603 1.00 94.50 98 PRO A C 1
ATOM 750 O O . PRO A 1 98 ? -14.672 -1.674 14.637 1.00 94.50 98 PRO A O 1
ATOM 753 N N . ILE A 1 99 ? -15.900 -0.970 12.888 1.00 93.88 99 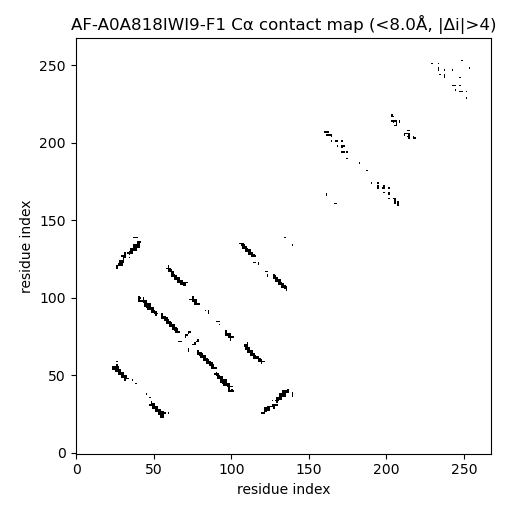ILE A N 1
ATOM 754 C CA . ILE A 1 99 ? -15.936 0.450 13.245 1.00 93.88 99 ILE A CA 1
ATOM 755 C C . ILE A 1 99 ? -17.341 0.797 13.725 1.00 93.88 99 ILE A C 1
ATOM 757 O O . ILE A 1 99 ? -18.330 0.514 13.045 1.00 93.88 99 ILE A O 1
ATOM 761 N N . MET A 1 100 ? -17.423 1.436 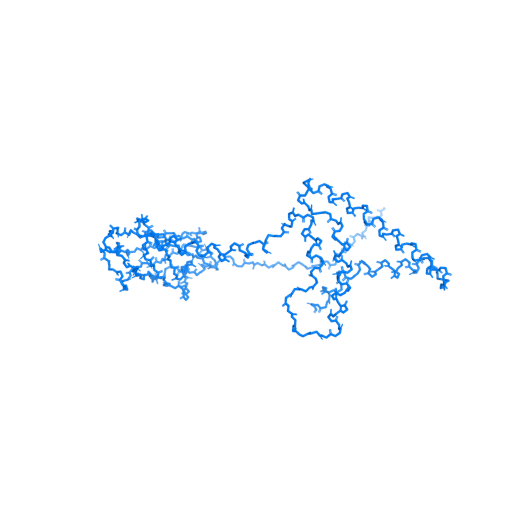14.890 1.00 90.88 100 MET A N 1
ATOM 762 C CA . MET A 1 100 ? -18.686 1.842 15.494 1.00 90.88 100 MET A CA 1
ATOM 763 C C . MET A 1 100 ? -19.144 3.162 14.876 1.00 90.88 100 MET A C 1
ATOM 765 O O . MET A 1 100 ? -18.495 4.205 15.007 1.00 90.88 100 MET A O 1
ATOM 769 N N . ASN A 1 101 ? -20.285 3.131 14.189 1.00 84.19 101 ASN A N 1
ATOM 770 C CA . ASN A 1 101 ? -20.846 4.332 13.589 1.00 84.19 101 ASN A CA 1
ATOM 771 C C . ASN A 1 101 ? -21.620 5.143 14.637 1.00 84.19 101 ASN A C 1
ATOM 773 O O . ASN A 1 101 ? -22.777 4.846 14.931 1.00 84.19 101 ASN A O 1
ATOM 777 N N . ASN A 1 102 ? -20.980 6.177 15.182 1.00 80.50 102 ASN A N 1
ATOM 778 C CA . ASN A 1 102 ? -21.643 7.179 16.009 1.00 80.50 102 ASN A CA 1
ATOM 779 C C . ASN A 1 102 ? -21.748 8.517 15.243 1.00 80.50 102 ASN A C 1
ATOM 781 O O . ASN A 1 102 ? -20.722 9.184 15.070 1.00 80.50 102 ASN A O 1
ATOM 785 N N . PRO A 1 103 ? -22.955 8.936 14.813 1.00 71.12 103 PRO A N 1
ATOM 786 C CA . PRO A 1 103 ? -23.152 10.154 14.022 1.00 71.12 103 PRO A CA 1
ATOM 787 C C . PRO A 1 103 ? -22.902 11.454 14.804 1.00 71.12 103 PRO A C 1
ATOM 789 O O . PRO A 1 103 ? -22.730 12.510 14.197 1.00 71.12 103 PRO A O 1
ATOM 792 N N . GLU A 1 104 ? -22.854 11.410 16.138 1.00 72.50 104 GLU A N 1
ATOM 793 C CA . GLU A 1 104 ? -22.591 12.594 16.966 1.00 72.50 104 GLU A CA 1
ATOM 794 C C . GLU A 1 104 ? -21.098 12.963 17.017 1.00 72.50 104 GLU A C 1
ATOM 796 O O . GLU A 1 104 ? -20.736 14.102 17.324 1.00 72.50 104 GLU A O 1
ATOM 801 N N . HIS A 1 105 ? -20.208 12.025 16.672 1.00 70.56 105 HIS A N 1
ATOM 802 C CA . HIS A 1 105 ? -18.765 12.245 16.673 1.00 70.56 105 HIS A CA 1
ATOM 803 C C . HIS A 1 105 ? -18.306 12.927 15.380 1.00 70.56 105 HIS A C 1
ATOM 805 O O . HIS A 1 105 ? -18.050 12.287 14.363 1.00 70.56 105 HIS A O 1
ATOM 811 N N . LYS A 1 106 ? -18.154 14.253 15.450 1.00 71.38 106 LYS A N 1
ATOM 812 C CA . LYS A 1 106 ? -17.711 15.097 14.325 1.00 71.38 106 LYS A CA 1
ATOM 813 C C . LYS A 1 106 ? -16.194 15.196 14.151 1.00 71.38 106 LYS A C 1
ATOM 815 O O . LYS A 1 106 ? -15.748 15.826 13.203 1.00 71.38 106 LYS A O 1
ATOM 820 N N . LYS A 1 107 ? -15.410 14.652 15.085 1.00 84.00 107 LYS A N 1
ATOM 821 C CA . LYS A 1 107 ? -13.944 14.726 15.054 1.00 84.00 107 LYS A CA 1
ATOM 822 C C . LYS A 1 107 ? -13.349 13.439 14.497 1.00 84.00 107 LYS A C 1
ATOM 824 O O . LYS A 1 107 ? -13.838 12.347 14.801 1.00 84.00 107 LYS A O 1
ATOM 829 N N . ASP A 1 108 ? -12.267 13.597 13.748 1.00 89.31 108 ASP A N 1
ATOM 830 C CA . ASP A 1 108 ? -11.424 12.489 13.322 1.00 89.31 108 ASP A CA 1
ATOM 831 C C . ASP A 1 108 ? -10.681 11.927 14.534 1.00 89.31 108 ASP A C 1
ATOM 833 O O . ASP A 1 108 ? -10.186 12.671 15.385 1.00 89.31 108 ASP A O 1
ATOM 837 N N . VAL A 1 109 ? -10.642 10.602 14.631 1.00 92.56 109 VAL A N 1
ATOM 838 C CA . VAL A 1 109 ? -10.007 9.888 15.742 1.00 92.56 109 VAL A CA 1
ATOM 839 C C . VAL A 1 109 ? -9.136 8.769 15.200 1.00 92.56 109 VAL A C 1
ATOM 841 O O . VAL A 1 109 ? -9.433 8.191 14.153 1.00 92.56 109 VAL A O 1
ATOM 844 N N . SER A 1 110 ? -8.057 8.465 15.911 1.00 94.44 110 SER A N 1
ATOM 845 C CA . SER A 1 110 ? -7.072 7.478 15.487 1.00 94.44 110 SER A CA 1
ATOM 846 C C . SER A 1 110 ? -6.881 6.371 16.524 1.00 94.44 110 SER A C 1
ATOM 848 O O . SER A 1 110 ? -7.022 6.604 17.728 1.00 94.44 110 SER A O 1
ATOM 850 N N . PHE A 1 111 ? -6.573 5.163 16.058 1.00 95.56 111 PHE A N 1
ATOM 851 C CA . PHE A 1 111 ? -6.098 4.050 16.884 1.00 95.56 111 PHE A CA 1
ATOM 852 C C . PHE A 1 111 ? -4.896 3.371 16.220 1.00 95.56 111 PHE A C 1
ATOM 854 O O . PHE A 1 111 ? -4.695 3.476 15.008 1.00 95.56 111 PHE A O 1
ATOM 861 N N . GLU A 1 112 ? -4.076 2.692 17.017 1.00 95.94 112 GLU A N 1
ATOM 862 C CA . GLU A 1 112 ? -2.906 1.947 16.552 1.00 95.94 112 GLU A CA 1
ATOM 863 C C . GLU A 1 112 ? -3.250 0.464 16.391 1.00 95.94 112 GLU A C 1
ATOM 865 O O . GLU A 1 112 ? -3.981 -0.117 17.194 1.00 95.94 112 GLU A O 1
ATOM 870 N N . VAL A 1 113 ? -2.679 -0.170 15.371 1.00 95.50 113 VAL A N 1
ATOM 871 C CA . VAL A 1 113 ? -2.674 -1.623 15.208 1.00 95.50 113 VAL A CA 1
ATOM 872 C C . VAL A 1 113 ? -1.228 -2.083 15.142 1.00 95.50 113 VAL A C 1
ATOM 874 O O . VAL A 1 113 ? -0.444 -1.566 14.344 1.00 95.50 113 VAL A O 1
ATOM 877 N N . GLU A 1 114 ? -0.866 -3.046 15.983 1.00 94.75 114 GLU A N 1
ATOM 878 C CA . GLU A 1 114 ? 0.501 -3.550 16.072 1.00 94.75 114 GLU A CA 1
ATOM 879 C C . GLU A 1 114 ? 0.578 -5.066 15.888 1.00 94.75 114 GLU A C 1
ATOM 881 O O . GLU A 1 114 ? -0.305 -5.815 16.315 1.00 94.75 114 GLU A O 1
ATOM 886 N N . LEU A 1 115 ? 1.660 -5.497 15.239 1.00 93.50 115 LEU A N 1
ATOM 887 C CA . LEU A 1 115 ? 2.035 -6.893 15.052 1.00 93.50 115 LEU A CA 1
ATOM 888 C C . LEU A 1 115 ? 3.090 -7.284 16.090 1.00 93.50 115 LEU A C 1
ATOM 890 O O . LEU A 1 115 ? 4.060 -6.551 16.305 1.00 93.50 115 LEU A O 1
ATOM 894 N N . TYR A 1 116 ? 2.917 -8.442 16.719 1.00 91.50 116 TYR A N 1
ATOM 895 C CA . TYR A 1 116 ? 3.820 -8.965 17.743 1.00 91.50 116 TYR A CA 1
ATOM 896 C C . TYR A 1 116 ? 3.875 -10.497 17.710 1.00 91.50 116 TYR A C 1
ATOM 898 O O . TYR A 1 116 ? 3.076 -11.134 17.030 1.00 91.50 116 TYR A O 1
ATOM 906 N N . ASN A 1 117 ? 4.839 -11.077 18.432 1.00 89.88 117 ASN A N 1
ATOM 907 C CA . ASN A 1 117 ? 5.058 -12.526 18.538 1.00 89.88 117 ASN A CA 1
ATOM 908 C C . ASN A 1 117 ? 5.026 -13.265 17.181 1.00 89.88 117 ASN A C 1
ATOM 910 O O . ASN A 1 117 ? 4.142 -14.088 16.946 1.00 89.88 117 ASN A O 1
ATOM 914 N N . PRO A 1 118 ? 5.973 -12.977 16.267 1.00 89.19 118 PRO A N 1
ATOM 915 C CA . PRO A 1 118 ? 6.103 -13.760 15.046 1.00 89.19 118 PRO A CA 1
ATOM 916 C C . PRO A 1 118 ? 6.516 -15.205 15.377 1.00 89.19 118 PRO A C 1
ATOM 918 O O . PRO A 1 118 ? 7.416 -15.426 16.186 1.00 89.19 118 PRO A O 1
ATOM 921 N N . THR A 1 119 ? 5.879 -16.173 14.726 1.00 83.56 119 THR A N 1
ATOM 922 C CA . THR A 1 119 ? 6.154 -17.611 14.829 1.00 83.56 119 THR A CA 1
ATOM 923 C C . THR A 1 119 ? 6.475 -18.175 13.444 1.00 83.56 119 THR A C 1
ATOM 925 O O . THR A 1 119 ? 5.879 -17.778 12.440 1.00 83.56 119 THR A O 1
ATOM 928 N N . GLY A 1 120 ? 7.427 -19.110 13.387 1.00 71.06 120 GLY A N 1
ATOM 929 C CA . GLY A 1 120 ? 8.166 -19.429 12.160 1.00 71.06 120 GLY A CA 1
ATOM 930 C C . GLY A 1 120 ? 9.360 -18.484 12.026 1.00 71.06 120 GLY A C 1
ATOM 931 O O . GLY A 1 120 ? 9.370 -17.433 12.657 1.00 71.06 120 GLY A O 1
ATOM 932 N N . SER A 1 121 ? 10.399 -18.863 11.285 1.00 74.75 121 SER A N 1
ATOM 933 C CA . SER A 1 121 ? 11.690 -18.155 11.188 1.00 74.75 121 SER A CA 1
ATOM 934 C C . SER A 1 121 ? 11.601 -16.785 10.486 1.00 74.75 121 SER A C 1
ATOM 936 O O . SER A 1 121 ? 12.298 -16.531 9.509 1.00 74.75 121 SER A O 1
ATOM 938 N N . ILE A 1 122 ? 10.725 -15.898 10.958 1.00 77.62 122 ILE A N 1
ATOM 939 C CA . ILE A 1 122 ? 10.367 -14.629 10.338 1.00 77.62 122 ILE A CA 1
ATOM 940 C C . ILE A 1 122 ? 10.718 -13.449 11.233 1.00 77.62 122 ILE A C 1
ATOM 942 O O . ILE A 1 122 ? 10.560 -13.481 12.454 1.00 77.62 122 ILE A O 1
ATOM 946 N N . GLN A 1 123 ? 11.170 -12.370 10.602 1.00 76.44 123 GLN A N 1
ATOM 947 C CA . GLN A 1 123 ? 11.409 -11.098 11.266 1.00 76.44 123 GLN A CA 1
ATOM 948 C C . GLN A 1 123 ? 10.301 -10.106 10.909 1.00 76.44 123 GLN A C 1
ATOM 950 O O . GLN A 1 123 ? 9.868 -10.000 9.758 1.00 76.44 123 GLN A O 1
ATOM 955 N N . ILE A 1 124 ? 9.843 -9.350 11.906 1.00 79.94 124 ILE A N 1
ATOM 956 C CA . ILE A 1 124 ? 8.952 -8.214 11.669 1.00 79.94 124 ILE A CA 1
ATOM 957 C C . ILE A 1 124 ? 9.822 -7.013 11.294 1.00 79.94 124 ILE A C 1
ATOM 959 O O . ILE A 1 124 ? 10.791 -6.692 11.986 1.00 79.94 124 ILE A O 1
ATOM 963 N N . ARG A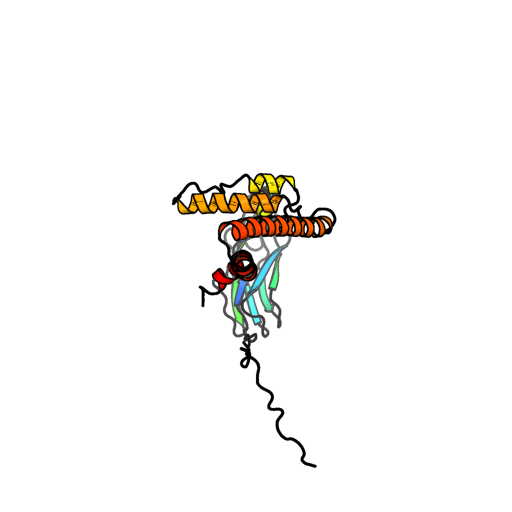 1 125 ? 9.488 -6.340 10.191 1.00 78.31 125 ARG A N 1
ATOM 964 C CA . ARG A 1 125 ? 10.237 -5.163 9.731 1.00 78.31 125 ARG A CA 1
ATOM 965 C C . ARG A 1 125 ? 9.941 -3.928 10.600 1.00 78.31 125 ARG A C 1
ATOM 967 O O . ARG A 1 125 ? 9.102 -3.942 11.494 1.00 78.31 125 ARG A O 1
ATOM 974 N N . LYS A 1 126 ? 10.573 -2.796 10.263 1.00 78.56 126 LYS A N 1
ATOM 975 C CA . LYS A 1 126 ? 10.357 -1.478 10.892 1.00 78.56 126 LYS A CA 1
ATOM 976 C C . LYS A 1 126 ? 8.888 -1.010 10.883 1.00 78.56 126 LYS A C 1
ATOM 978 O O . LYS A 1 126 ? 8.505 -0.235 11.749 1.00 78.56 126 LYS A O 1
ATOM 983 N N . GLN A 1 127 ? 8.068 -1.468 9.932 1.00 86.38 127 GLN A N 1
ATOM 984 C CA . GLN A 1 127 ? 6.633 -1.148 9.838 1.00 86.38 127 GLN A CA 1
ATOM 985 C C . GLN A 1 127 ? 5.766 -2.220 10.526 1.00 86.38 127 GLN A C 1
ATOM 987 O O . GLN A 1 127 ? 4.882 -2.816 9.909 1.00 86.38 127 GLN A O 1
ATOM 992 N N . ASN A 1 128 ? 6.032 -2.471 11.811 1.00 89.62 128 ASN A N 1
ATOM 993 C CA . ASN A 1 128 ? 5.255 -3.392 12.653 1.00 89.62 128 ASN A CA 1
ATOM 994 C C . ASN A 1 128 ? 3.987 -2.765 13.255 1.00 89.62 128 ASN A C 1
ATOM 996 O O . ASN A 1 128 ? 3.220 -3.450 13.928 1.00 89.62 128 ASN A O 1
ATOM 1000 N N . LYS A 1 129 ? 3.794 -1.464 13.038 1.00 93.38 129 LYS A N 1
ATOM 1001 C CA . LYS A 1 129 ? 2.691 -0.650 13.544 1.00 93.38 129 LYS A CA 1
ATOM 1002 C C . LYS A 1 129 ? 2.061 0.118 12.395 1.00 93.38 129 LYS A C 1
ATOM 1004 O O . LYS A 1 129 ? 2.762 0.563 11.483 1.00 93.38 129 LYS A O 1
ATOM 1009 N N . THR A 1 130 ? 0.751 0.290 12.459 1.00 94.62 130 THR A N 1
ATOM 1010 C CA . THR A 1 130 ? 0.002 1.153 11.552 1.00 94.62 130 THR A CA 1
ATOM 1011 C C . THR A 1 130 ? -1.026 1.959 12.331 1.00 94.62 130 THR A C 1
ATOM 1013 O O . THR A 1 130 ? -1.575 1.485 13.326 1.00 94.62 130 THR A O 1
ATOM 1016 N N . ILE A 1 131 ? -1.267 3.188 11.892 1.00 95.19 131 ILE A N 1
ATOM 1017 C CA . ILE A 1 131 ? -2.277 4.071 12.471 1.00 95.19 131 ILE A CA 1
ATOM 1018 C C . ILE A 1 131 ? -3.508 4.019 11.580 1.00 95.19 131 ILE A C 1
ATOM 1020 O O . ILE A 1 131 ? -3.416 4.212 10.368 1.00 95.19 131 ILE A O 1
ATOM 1024 N N . VAL A 1 132 ? -4.667 3.776 12.177 1.00 94.75 132 VAL A N 1
ATOM 1025 C CA . VAL A 1 132 ? -5.951 3.801 11.484 1.00 94.75 132 VAL A CA 1
ATOM 1026 C C . VAL A 1 132 ? -6.692 5.056 11.912 1.00 94.75 132 VAL A C 1
ATOM 1028 O O . VAL A 1 132 ? -7.036 5.211 13.083 1.00 94.75 132 VAL A O 1
ATOM 1031 N N . THR A 1 133 ? -6.945 5.949 10.959 1.00 93.56 133 THR A N 1
ATOM 1032 C CA . THR A 1 133 ? -7.711 7.175 11.192 1.00 93.56 133 THR A CA 1
ATOM 1033 C C . THR A 1 133 ? -9.135 6.979 10.695 1.00 93.56 133 THR A C 1
ATOM 1035 O O . THR A 1 133 ? -9.373 6.718 9.511 1.00 93.56 133 THR A O 1
ATOM 1038 N N . ILE A 1 134 ? -10.085 7.116 11.616 1.00 92.25 134 ILE A N 1
ATOM 1039 C CA . ILE A 1 134 ? -11.517 7.113 11.342 1.00 92.25 134 ILE A CA 1
ATOM 1040 C C . ILE A 1 134 ? -11.914 8.555 11.045 1.00 92.25 134 ILE A C 1
ATOM 1042 O O . ILE A 1 134 ? -11.976 9.388 11.952 1.00 92.25 134 ILE A O 1
ATOM 1046 N N . MET A 1 135 ? -12.170 8.837 9.771 1.00 89.94 135 MET A N 1
ATOM 1047 C CA . MET A 1 135 ? -12.580 10.158 9.307 1.00 89.94 135 MET A CA 1
ATOM 1048 C C . MET A 1 135 ? -14.090 10.239 9.134 1.00 89.94 135 MET A C 1
ATOM 1050 O O . MET A 1 135 ? -14.760 9.244 8.822 1.00 89.94 135 MET A O 1
ATOM 1054 N N . ASN A 1 136 ? -14.625 11.447 9.275 1.00 87.38 136 ASN A N 1
ATOM 1055 C CA . ASN A 1 136 ? -15.987 11.721 8.844 1.00 87.38 136 ASN A CA 1
ATOM 1056 C C . ASN A 1 136 ? -16.120 11.539 7.319 1.00 87.38 136 ASN A C 1
ATOM 1058 O O . ASN A 1 136 ? -15.186 11.763 6.545 1.00 87.38 136 ASN A O 1
ATOM 1062 N N . ASP A 1 137 ? -17.303 11.137 6.870 1.00 83.88 137 ASP A N 1
ATOM 1063 C CA . ASP A 1 137 ? -17.578 10.815 5.473 1.00 83.88 137 ASP A CA 1
ATOM 1064 C C . ASP A 1 137 ? -17.338 12.011 4.546 1.00 83.88 137 ASP A C 1
ATOM 1066 O O . ASP A 1 137 ? -16.781 11.847 3.457 1.00 83.88 137 ASP A O 1
ATOM 1070 N N . HIS A 1 138 ? -17.711 13.215 4.993 1.00 82.25 138 HIS A N 1
ATOM 1071 C CA . HIS A 1 138 ? -17.490 14.446 4.238 1.00 82.25 138 HIS A CA 1
ATOM 1072 C C . HIS A 1 138 ? -15.993 14.735 4.061 1.00 82.25 138 HIS A C 1
ATOM 1074 O O . HIS A 1 138 ? -15.523 14.892 2.932 1.00 82.25 138 HIS A O 1
ATOM 1080 N N . ASP A 1 139 ? -15.221 14.694 5.145 1.00 81.69 139 ASP A N 1
ATOM 1081 C CA . ASP A 1 139 ? -13.783 14.971 5.117 1.00 81.69 139 ASP A CA 1
ATOM 1082 C C . ASP A 1 139 ? -13.024 13.933 4.285 1.00 81.69 139 ASP A C 1
ATOM 1084 O O . ASP A 1 139 ? -12.176 14.283 3.460 1.00 81.69 139 ASP A O 1
ATOM 1088 N N . HIS A 1 140 ? -13.414 12.658 4.377 1.00 83.31 140 HIS A N 1
ATOM 1089 C CA . HIS A 1 140 ? -12.851 11.609 3.532 1.00 83.31 140 HIS A CA 1
ATOM 1090 C C . HIS A 1 140 ? -13.097 11.868 2.040 1.00 83.31 140 HIS A C 1
ATOM 1092 O O . HIS A 1 140 ? -12.225 11.580 1.218 1.00 83.31 140 HIS A O 1
ATOM 1098 N N . THR A 1 141 ? -14.269 12.380 1.647 1.00 81.56 141 THR A N 1
ATOM 1099 C CA . THR A 1 141 ? -14.519 12.716 0.233 1.00 81.56 141 THR A CA 1
ATOM 1100 C C . THR A 1 141 ? -13.655 13.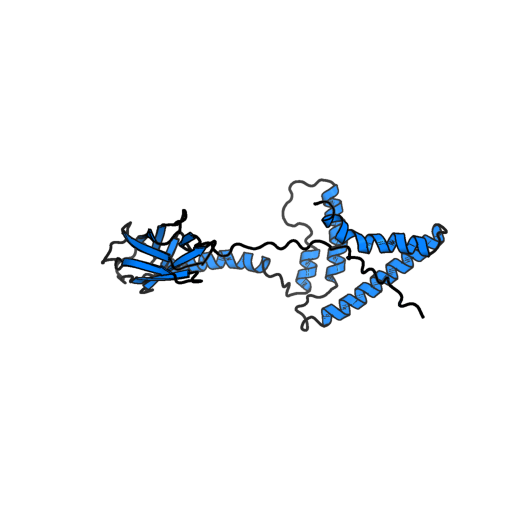878 -0.243 1.00 81.56 141 THR A C 1
ATOM 1102 O O . THR A 1 141 ? -13.108 13.811 -1.342 1.00 81.56 141 THR A O 1
ATOM 1105 N N . ILE A 1 142 ? -13.449 14.897 0.596 1.00 85.19 142 ILE A N 1
ATOM 1106 C CA . ILE A 1 142 ? -12.581 16.036 0.275 1.00 85.19 142 ILE A CA 1
ATOM 1107 C C . ILE A 1 142 ? -11.131 15.574 0.107 1.00 85.19 142 ILE A C 1
ATOM 1109 O O . ILE A 1 142 ? -10.491 15.920 -0.886 1.00 85.19 142 ILE A O 1
ATOM 1113 N N . MET A 1 143 ? -10.617 14.768 1.039 1.00 82.38 143 MET A N 1
ATOM 1114 C CA . MET A 1 143 ? -9.243 14.262 0.975 1.00 82.38 143 MET A CA 1
ATOM 1115 C C . MET A 1 143 ? -9.031 13.324 -0.214 1.00 82.38 143 MET A C 1
ATOM 1117 O O . MET A 1 143 ? -8.037 13.463 -0.925 1.00 82.38 143 MET A O 1
ATOM 1121 N N . ALA A 1 144 ? -9.982 12.426 -0.490 1.00 82.56 144 ALA A N 1
ATOM 1122 C CA . ALA A 1 144 ? -9.921 11.549 -1.659 1.00 82.56 144 ALA A CA 1
ATOM 1123 C C . ALA A 1 144 ? -9.918 12.349 -2.973 1.00 82.56 144 ALA A C 1
ATOM 1125 O O . ALA A 1 144 ? -9.123 12.061 -3.867 1.00 82.56 144 ALA A O 1
ATOM 1126 N N . ASN A 1 145 ? -10.746 13.394 -3.071 1.00 83.88 145 ASN A N 1
ATOM 1127 C CA . ASN A 1 145 ? -10.763 14.283 -4.231 1.00 83.88 145 ASN A CA 1
ATOM 1128 C C . ASN A 1 145 ? -9.441 15.045 -4.376 1.00 83.88 145 ASN A C 1
ATOM 1130 O O . ASN A 1 145 ? -8.891 15.095 -5.470 1.00 83.88 145 ASN A O 1
ATOM 1134 N N . ARG A 1 146 ? -8.882 15.584 -3.286 1.00 83.81 146 ARG A N 1
ATOM 1135 C CA . ARG A 1 146 ? -7.569 16.251 -3.309 1.00 83.81 146 ARG A CA 1
ATOM 1136 C C . ARG A 1 146 ? -6.460 15.306 -3.760 1.00 83.81 146 ARG A C 1
ATOM 1138 O O . ARG A 1 146 ? -5.658 15.685 -4.604 1.00 83.81 146 ARG A O 1
ATOM 1145 N N . MET A 1 147 ? -6.435 14.076 -3.248 1.00 80.00 147 MET A N 1
ATOM 1146 C CA . MET A 1 147 ? -5.441 13.083 -3.651 1.00 80.00 147 MET A CA 1
ATOM 1147 C C . MET A 1 147 ? -5.577 12.732 -5.134 1.00 80.00 147 MET A C 1
ATOM 1149 O O . MET A 1 147 ? -4.582 12.708 -5.852 1.00 80.00 147 MET A O 1
ATOM 1153 N N . ARG A 1 148 ? -6.807 12.542 -5.618 1.00 72.12 148 ARG A N 1
ATOM 1154 C CA . ARG A 1 148 ? -7.080 12.299 -7.037 1.00 72.12 148 ARG A CA 1
ATOM 1155 C C . ARG A 1 148 ? -6.604 13.453 -7.926 1.00 72.12 148 ARG A C 1
ATOM 1157 O O . ARG A 1 148 ? -5.934 13.195 -8.919 1.00 72.12 148 ARG A O 1
ATOM 1164 N N . LEU A 1 149 ? -6.874 14.698 -7.532 1.00 77.31 149 LEU A N 1
ATOM 1165 C CA . LEU A 1 149 ? -6.454 15.893 -8.274 1.00 77.31 149 LEU A CA 1
ATOM 1166 C C . LEU A 1 149 ? -4.931 16.065 -8.335 1.00 77.31 149 LEU A C 1
ATOM 1168 O O . LEU A 1 149 ? -4.426 16.660 -9.279 1.00 77.31 149 LEU A O 1
ATOM 1172 N N . LEU A 1 150 ? -4.191 15.555 -7.348 1.00 73.50 150 LEU A N 1
ATOM 1173 C CA . LEU A 1 150 ? -2.725 15.556 -7.370 1.00 73.50 150 LEU A CA 1
ATOM 1174 C C . LEU A 1 150 ? -2.150 14.419 -8.228 1.00 73.50 150 LEU A C 1
ATOM 1176 O O . LEU A 1 150 ? -1.060 14.554 -8.780 1.00 73.50 150 LEU A O 1
ATOM 1180 N N . VAL A 1 151 ? -2.871 13.302 -8.345 1.00 70.19 151 VAL A N 1
ATOM 1181 C CA . VAL A 1 151 ? -2.442 12.129 -9.119 1.00 70.19 151 VAL A CA 1
ATOM 1182 C C . VAL A 1 151 ? -2.743 12.299 -10.614 1.00 70.19 151 VAL A C 1
ATOM 1184 O O . VAL A 1 151 ? -1.881 11.999 -11.437 1.00 70.19 151 VAL A O 1
ATOM 1187 N N . GLU A 1 152 ? -3.910 12.837 -10.984 1.00 64.69 152 GLU A N 1
ATOM 1188 C CA . GLU A 1 152 ? -4.334 13.035 -12.384 1.00 64.69 152 GLU A CA 1
ATOM 1189 C C . GLU A 1 152 ? -3.310 13.771 -13.280 1.00 64.69 152 GLU A C 1
ATOM 1191 O O . GLU A 1 152 ? -2.977 13.218 -14.330 1.00 64.69 152 GLU A O 1
ATOM 1196 N N . PRO A 1 153 ? -2.711 14.922 -12.904 1.00 62.25 153 PRO A N 1
ATOM 1197 C CA . PRO A 1 153 ? -1.789 15.634 -13.796 1.00 62.25 153 PRO A CA 1
ATOM 1198 C C . PRO A 1 153 ? -0.459 14.899 -14.042 1.00 62.25 153 PRO A C 1
ATOM 1200 O O . PRO A 1 153 ? 0.238 15.198 -15.011 1.00 62.25 153 PRO A O 1
ATOM 1203 N N . ASN A 1 154 ? -0.089 13.938 -13.187 1.00 59.62 154 ASN A N 1
ATOM 1204 C CA . ASN A 1 154 ? 1.148 13.165 -13.335 1.00 59.62 154 ASN A CA 1
ATOM 1205 C C . ASN A 1 154 ? 0.940 11.828 -14.060 1.00 59.62 154 ASN A C 1
ATOM 1207 O O . ASN A 1 154 ? 1.869 11.345 -14.705 1.00 59.62 154 ASN A O 1
ATOM 1211 N N . ILE A 1 155 ? -0.261 11.241 -14.014 1.00 63.09 155 ILE A N 1
ATOM 1212 C CA . ILE A 1 155 ? -0.563 9.988 -14.728 1.00 63.09 155 ILE A CA 1
ATOM 1213 C C . ILE A 1 155 ? -0.526 10.196 -16.247 1.00 63.09 155 ILE A C 1
ATOM 1215 O O . ILE A 1 155 ? -0.079 9.308 -16.972 1.00 63.09 155 ILE A O 1
ATOM 1219 N N . ASP A 1 156 ? -0.896 11.380 -16.737 1.00 59.03 156 ASP A N 1
ATOM 1220 C CA . ASP A 1 156 ? -0.814 11.699 -18.167 1.00 59.03 156 ASP A CA 1
ATOM 1221 C C . ASP A 1 156 ? 0.632 11.741 -18.685 1.00 59.03 156 ASP A C 1
ATOM 1223 O O . ASP A 1 156 ? 0.878 11.383 -19.835 1.00 59.03 156 ASP A O 1
ATOM 1227 N N . LYS A 1 157 ? 1.608 12.066 -17.825 1.00 55.16 157 LYS A N 1
ATOM 1228 C CA . LYS A 1 157 ? 3.044 11.961 -18.148 1.00 55.16 157 LYS A CA 1
ATOM 1229 C C . LYS A 1 157 ? 3.568 10.520 -18.107 1.00 55.16 157 LYS A C 1
ATOM 1231 O O . LYS A 1 157 ? 4.604 10.238 -18.700 1.00 55.16 157 LYS A O 1
ATOM 1236 N N . LEU A 1 158 ? 2.867 9.612 -17.423 1.00 50.81 158 LEU A N 1
ATOM 1237 C CA . LEU A 1 158 ? 3.212 8.188 -17.318 1.00 50.81 158 LEU A CA 1
ATOM 1238 C C . LEU A 1 158 ? 2.524 7.324 -18.387 1.00 50.81 158 LEU A C 1
ATOM 1240 O O . LEU A 1 158 ? 2.885 6.159 -18.568 1.00 50.81 158 LEU A O 1
ATOM 1244 N N . ARG A 1 159 ? 1.557 7.871 -19.137 1.00 53.97 159 ARG A N 1
ATOM 1245 C CA . ARG A 1 159 ? 1.000 7.201 -20.317 1.00 53.97 159 ARG A CA 1
ATOM 1246 C C . ARG A 1 159 ? 2.035 7.226 -21.441 1.00 53.97 159 ARG A C 1
ATOM 1248 O O . ARG A 1 159 ? 2.179 8.201 -22.166 1.00 53.97 159 ARG A O 1
ATOM 1255 N N . VAL A 1 160 ? 2.708 6.092 -21.629 1.00 53.94 160 VAL A N 1
ATOM 1256 C CA . VAL A 1 160 ? 3.652 5.832 -22.736 1.00 53.94 160 VAL A CA 1
AT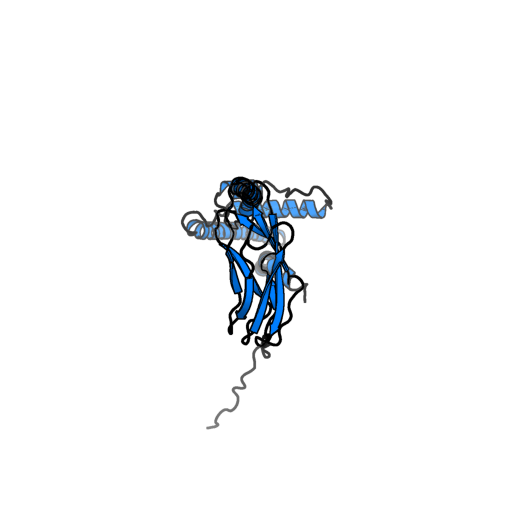OM 1257 C C . VAL A 1 160 ? 2.982 5.953 -24.124 1.00 53.94 160 VAL A C 1
ATOM 1259 O O . VAL A 1 160 ? 3.656 6.104 -25.142 1.00 53.94 160 VAL A O 1
ATOM 1262 N N . THR A 1 161 ? 1.647 5.951 -24.196 1.00 51.50 161 THR A N 1
ATOM 1263 C CA . THR A 1 161 ? 0.889 6.101 -25.446 1.00 51.50 161 THR A CA 1
AT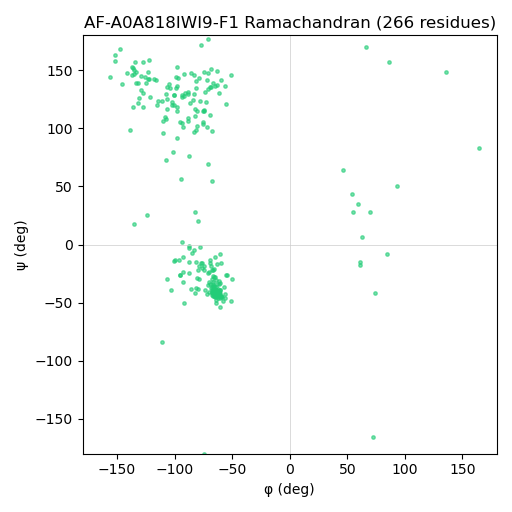OM 1264 C C . THR A 1 161 ? 0.537 7.565 -25.721 1.00 51.50 161 THR A C 1
ATOM 1266 O O . THR A 1 161 ? -0.441 8.091 -25.193 1.00 51.50 161 THR A O 1
ATOM 1269 N N . LYS A 1 162 ? 1.299 8.210 -26.613 1.00 58.41 162 LYS A N 1
ATOM 1270 C CA . LYS A 1 162 ? 0.957 9.518 -27.199 1.00 58.41 162 LYS A CA 1
ATOM 1271 C C . LYS A 1 162 ? -0.253 9.345 -28.126 1.00 58.41 162 LYS A C 1
ATOM 1273 O O . LYS A 1 162 ? -0.141 8.687 -29.158 1.00 58.41 162 LYS A O 1
ATOM 1278 N N . THR A 1 163 ? -1.415 9.884 -27.761 1.00 60.38 163 THR A N 1
ATOM 1279 C CA . THR A 1 163 ? -2.681 9.592 -28.462 1.00 60.38 163 THR A CA 1
ATOM 1280 C C . THR A 1 163 ? -2.965 10.506 -29.655 1.00 60.38 163 THR A C 1
ATOM 1282 O O . THR A 1 163 ? -3.788 10.148 -30.494 1.00 60.38 163 THR A O 1
ATOM 1285 N N . THR A 1 164 ? -2.265 11.638 -29.800 1.00 66.44 164 THR A N 1
ATOM 1286 C CA . THR A 1 164 ? -2.534 12.595 -30.889 1.00 66.44 164 THR A CA 1
ATOM 1287 C C . THR A 1 164 ? -1.272 12.946 -31.675 1.00 66.44 164 THR A C 1
ATOM 1289 O O . THR A 1 164 ? -0.269 13.359 -31.097 1.00 66.44 164 THR A O 1
ATOM 1292 N N . TRP A 1 165 ? -1.329 12.862 -33.010 1.00 62.97 165 TRP A N 1
ATOM 1293 C CA . TRP A 1 165 ? -0.202 13.198 -33.900 1.00 62.97 165 TRP A CA 1
ATOM 1294 C C . TRP A 1 165 ? 0.290 14.640 -33.686 1.00 62.97 165 TRP A C 1
ATOM 1296 O O . TRP A 1 165 ? 1.485 14.900 -33.623 1.00 62.97 165 TRP A O 1
ATOM 1306 N N . ARG A 1 166 ? -0.639 15.570 -33.420 1.00 62.62 166 ARG A N 1
ATOM 1307 C CA . ARG A 1 166 ? -0.341 16.973 -33.091 1.00 62.62 166 ARG A CA 1
ATOM 1308 C C . ARG A 1 166 ? 0.490 17.143 -31.813 1.00 62.62 166 ARG A C 1
ATOM 1310 O O . ARG A 1 166 ? 1.325 18.036 -31.762 1.00 62.62 166 ARG A O 1
ATOM 1317 N N . GLN A 1 167 ? 0.293 16.286 -30.810 1.00 67.81 167 GLN A N 1
ATOM 1318 C CA . GLN A 1 167 ? 1.065 16.346 -29.564 1.00 67.81 167 GLN A CA 1
ATOM 1319 C C . GLN A 1 167 ? 2.524 15.937 -29.792 1.00 67.81 167 GLN A C 1
ATOM 1321 O O . GLN A 1 167 ? 3.412 16.555 -29.223 1.00 67.81 167 GLN A O 1
ATOM 1326 N N . GLN A 1 168 ? 2.796 14.993 -30.703 1.00 65.00 168 GLN A N 1
ATOM 1327 C CA . GLN A 1 168 ? 4.173 14.635 -31.065 1.00 65.00 168 GLN A CA 1
ATOM 1328 C C . GLN A 1 168 ? 4.941 15.811 -31.681 1.00 65.00 168 GLN A C 1
ATOM 1330 O O . GLN A 1 168 ? 6.112 15.994 -31.364 1.00 65.00 168 GLN A O 1
ATOM 1335 N N . PHE A 1 169 ? 4.281 16.630 -32.507 1.00 67.06 169 PHE A N 1
ATOM 1336 C CA . PHE A 1 169 ? 4.884 17.831 -33.093 1.00 67.06 169 PHE A CA 1
ATOM 1337 C C . PHE A 1 169 ? 5.089 18.949 -32.070 1.00 67.06 169 PHE A C 1
ATOM 1339 O O . PHE A 1 169 ? 6.142 19.579 -32.064 1.00 67.06 169 PHE A O 1
ATOM 1346 N N . THR A 1 170 ? 4.110 19.190 -31.194 1.00 67.25 170 THR A N 1
ATOM 1347 C CA . THR A 1 170 ? 4.242 20.202 -30.136 1.00 67.25 170 THR A CA 1
ATOM 1348 C C . THR A 1 170 ? 5.345 19.833 -29.146 1.00 67.25 170 THR A C 1
ATOM 1350 O O . THR A 1 170 ? 6.149 20.693 -28.801 1.00 67.25 170 THR A O 1
ATOM 1353 N N . ASP A 1 171 ? 5.462 18.558 -28.774 1.00 64.44 171 ASP A N 1
ATOM 1354 C CA . ASP A 1 171 ? 6.529 18.071 -27.895 1.00 64.44 171 ASP A CA 1
ATOM 1355 C C . ASP A 1 171 ? 7.899 18.054 -28.588 1.00 64.44 171 ASP A C 1
ATOM 1357 O O . ASP A 1 171 ? 8.911 18.329 -27.953 1.00 64.44 171 ASP A O 1
ATOM 1361 N N . ALA A 1 172 ? 7.955 17.762 -29.893 1.00 63.12 172 ALA A N 1
ATOM 1362 C CA . ALA A 1 172 ? 9.193 17.857 -30.669 1.00 63.12 172 ALA A CA 1
ATOM 1363 C C . ALA A 1 172 ? 9.666 19.313 -30.831 1.00 63.12 172 ALA A C 1
ATOM 1365 O O . ALA A 1 172 ? 10.869 19.552 -30.903 1.00 63.12 172 ALA A O 1
ATOM 1366 N N . MET A 1 173 ? 8.739 20.280 -30.855 1.00 61.78 173 MET A N 1
ATOM 1367 C CA . MET A 1 173 ? 9.042 21.717 -30.874 1.00 61.78 173 MET A CA 1
ATOM 1368 C C . MET A 1 173 ? 9.409 22.285 -29.500 1.00 61.78 173 MET A C 1
ATOM 1370 O O . MET A 1 173 ? 10.096 23.302 -29.430 1.00 61.78 173 MET A O 1
ATOM 1374 N N . ASN A 1 174 ? 9.011 21.627 -28.410 1.00 60.62 174 ASN A N 1
ATOM 1375 C CA . ASN A 1 174 ? 9.360 22.036 -27.054 1.00 60.62 174 ASN A CA 1
ATOM 1376 C C . ASN A 1 174 ? 10.711 21.418 -26.645 1.00 60.62 174 ASN A C 1
ATOM 1378 O O . ASN A 1 174 ? 10.782 20.449 -25.893 1.00 60.62 174 ASN A O 1
ATOM 1382 N N . ALA A 1 175 ? 11.808 21.977 -27.164 1.00 53.09 175 ALA A N 1
ATOM 1383 C CA . ALA A 1 175 ? 13.169 21.537 -26.834 1.00 53.09 175 ALA A CA 1
ATOM 1384 C C . ALA A 1 175 ? 13.594 21.872 -25.388 1.00 53.09 175 ALA A C 1
ATOM 1386 O O . ALA A 1 175 ? 14.563 21.305 -24.898 1.00 53.09 175 ALA A O 1
ATOM 1387 N N . ASN A 1 176 ? 12.847 22.728 -24.682 1.00 53.72 176 ASN A N 1
ATOM 1388 C CA . ASN A 1 176 ? 13.118 23.073 -23.289 1.00 53.72 176 ASN A CA 1
ATOM 1389 C C . ASN A 1 176 ? 12.246 22.253 -22.339 1.00 53.72 176 ASN A C 1
ATOM 1391 O O . ASN A 1 176 ? 11.147 22.655 -21.951 1.00 53.72 176 ASN A O 1
ATOM 1395 N N . GLY A 1 177 ? 12.780 21.116 -21.903 1.00 52.09 177 GLY A N 1
ATOM 1396 C CA . GLY A 1 177 ? 12.341 20.462 -20.678 1.00 52.09 177 GLY A CA 1
ATOM 1397 C C . GLY A 1 177 ? 12.786 21.258 -19.453 1.00 52.09 177 GLY A C 1
ATOM 1398 O O . GLY A 1 177 ? 13.665 20.804 -18.746 1.00 52.09 177 GLY A O 1
ATOM 1399 N N . GLY A 1 178 ? 12.202 22.438 -19.230 1.00 50.00 178 GLY A N 1
ATOM 1400 C CA . GLY A 1 178 ? 12.058 23.084 -17.917 1.00 50.00 178 GLY A CA 1
ATOM 1401 C C . GLY A 1 178 ? 13.284 23.467 -17.073 1.00 50.00 178 GLY A C 1
ATOM 1402 O O . GLY A 1 178 ? 13.083 24.273 -16.176 1.00 50.00 178 GLY A O 1
ATOM 1403 N N . ASP A 1 179 ? 14.501 22.990 -17.330 1.00 46.12 179 ASP A N 1
ATOM 1404 C CA . ASP A 1 179 ? 15.665 23.294 -16.490 1.00 46.12 179 ASP A CA 1
ATOM 1405 C C . ASP A 1 179 ? 16.634 24.217 -17.226 1.00 46.12 179 ASP A C 1
ATOM 1407 O O . ASP A 1 179 ? 17.474 23.811 -18.027 1.00 46.12 179 ASP A O 1
ATOM 1411 N N . LEU A 1 180 ? 16.488 25.509 -16.934 1.00 53.59 180 LEU A N 1
ATOM 1412 C CA . LEU A 1 180 ? 17.335 26.589 -17.431 1.00 53.59 180 LEU A CA 1
ATOM 1413 C C . LEU A 1 180 ? 18.629 26.737 -16.611 1.00 53.59 180 LEU A C 1
ATOM 1415 O O . LEU A 1 180 ? 19.158 27.842 -16.498 1.00 53.59 180 LEU A O 1
ATOM 1419 N N . GLU A 1 181 ? 19.134 25.665 -16.001 1.00 55.31 181 GLU A N 1
ATOM 1420 C CA . GLU A 1 181 ? 20.329 25.739 -15.163 1.00 55.31 181 GLU A CA 1
ATOM 1421 C C . GLU A 1 181 ? 21.368 24.702 -15.597 1.00 55.31 181 GLU A C 1
ATOM 1423 O O . GLU A 1 181 ? 21.148 23.498 -15.525 1.00 55.31 181 GLU A O 1
ATOM 1428 N N . THR A 1 182 ? 22.530 25.228 -16.016 1.00 52.22 182 THR A N 1
ATOM 1429 C CA . THR A 1 182 ? 23.786 24.560 -16.431 1.00 52.22 182 THR A CA 1
ATOM 1430 C C . THR A 1 182 ? 24.003 24.263 -17.930 1.00 52.22 182 THR A C 1
ATOM 1432 O O . THR A 1 182 ? 24.449 23.191 -18.327 1.00 52.22 182 THR A O 1
ATOM 1435 N N . THR A 1 183 ? 23.820 25.250 -18.814 1.00 48.75 183 THR A N 1
ATOM 1436 C CA . THR A 1 183 ? 24.194 25.102 -20.238 1.00 48.75 183 THR A CA 1
ATOM 1437 C C . THR A 1 183 ? 25.690 25.317 -20.507 1.00 48.75 183 THR A C 1
ATOM 1439 O O . THR A 1 183 ? 26.163 26.446 -20.642 1.00 48.75 183 THR A O 1
ATOM 1442 N N . THR A 1 184 ? 26.425 24.216 -20.682 1.00 64.94 184 THR A N 1
ATOM 1443 C CA . THR A 1 184 ? 27.672 24.182 -21.476 1.00 64.94 184 THR A CA 1
ATOM 1444 C C . THR A 1 184 ? 27.315 24.248 -22.970 1.00 64.94 184 THR A C 1
ATOM 1446 O O . THR A 1 184 ? 26.288 23.704 -23.367 1.00 64.94 184 THR A O 1
ATOM 1449 N N . PHE A 1 185 ? 28.154 24.843 -23.831 1.00 64.62 185 PHE A N 1
ATOM 1450 C CA . PHE A 1 185 ? 27.945 24.893 -25.299 1.00 64.62 185 PHE A CA 1
ATOM 1451 C C . PHE A 1 185 ? 27.636 23.512 -25.925 1.00 64.62 185 PHE A C 1
ATOM 1453 O O . PHE A 1 185 ? 26.877 23.406 -26.886 1.00 64.62 185 PHE A O 1
ATOM 1460 N N . ALA A 1 186 ? 28.157 22.441 -25.319 1.00 61.44 186 ALA A N 1
ATOM 1461 C CA . ALA A 1 186 ? 27.876 21.056 -25.687 1.00 61.44 186 ALA A CA 1
ATOM 1462 C C . ALA A 1 186 ? 26.399 20.640 -25.510 1.00 61.44 186 ALA A C 1
ATOM 1464 O O . ALA A 1 186 ? 25.899 19.870 -26.326 1.00 61.44 186 ALA A O 1
ATOM 1465 N N . HIS A 1 187 ? 25.682 21.170 -24.509 1.00 63.94 187 HIS A N 1
ATOM 1466 C CA . HIS A 1 187 ? 24.244 20.918 -24.341 1.00 63.94 187 HIS A CA 1
ATOM 1467 C C . HIS A 1 187 ? 23.437 21.553 -25.472 1.00 63.94 187 HIS A C 1
ATOM 1469 O O . HIS A 1 187 ? 22.597 20.887 -26.059 1.00 63.94 187 HIS A O 1
ATOM 1475 N N . TYR A 1 188 ? 23.777 22.781 -25.876 1.00 72.19 188 TYR A N 1
ATOM 1476 C CA . TYR A 1 188 ? 23.098 23.453 -26.986 1.00 72.19 188 TYR A CA 1
ATOM 1477 C C . TYR A 1 188 ? 23.251 22.695 -28.314 1.00 72.19 188 TYR A C 1
ATOM 1479 O O . TYR A 1 188 ? 22.284 22.532 -29.056 1.00 72.19 188 TYR A O 1
ATOM 1487 N N . ILE A 1 189 ? 24.454 22.181 -28.600 1.00 73.00 189 ILE A N 1
ATOM 1488 C CA . ILE A 1 189 ? 24.691 21.335 -29.780 1.00 73.00 189 ILE A CA 1
ATOM 1489 C C . ILE A 1 189 ? 23.913 20.020 -29.673 1.00 73.00 189 ILE A C 1
ATOM 1491 O O . ILE A 1 189 ? 23.291 19.605 -30.649 1.00 73.00 189 ILE A O 1
ATOM 1495 N N . GLY A 1 190 ? 23.929 19.376 -28.503 1.00 66.50 190 GLY A N 1
ATOM 1496 C CA . GLY A 1 190 ? 23.190 18.138 -28.257 1.00 66.50 190 GLY A CA 1
ATOM 1497 C C . GLY A 1 190 ? 21.681 18.310 -28.430 1.00 66.50 190 GLY A C 1
ATOM 1498 O O . GLY A 1 190 ? 21.038 17.481 -29.076 1.00 66.50 190 GLY A O 1
ATOM 1499 N N . ASP A 1 191 ? 21.128 19.414 -27.935 1.00 68.88 191 ASP A N 1
ATOM 1500 C CA . ASP A 1 191 ? 19.709 19.747 -28.041 1.00 68.88 191 ASP A CA 1
ATOM 1501 C C . ASP A 1 191 ? 19.317 20.101 -29.478 1.00 68.88 191 ASP A C 1
ATOM 1503 O O . ASP A 1 191 ? 18.295 19.623 -29.969 1.00 68.88 191 ASP A O 1
ATOM 1507 N N . PHE A 1 192 ? 20.156 20.855 -30.195 1.00 75.88 192 PHE A N 1
ATOM 1508 C CA . PHE A 1 192 ? 19.944 21.189 -31.605 1.00 75.88 192 PHE A CA 1
ATOM 1509 C C . PHE A 1 192 ? 20.010 19.953 -32.515 1.00 75.88 192 PHE A C 1
ATOM 1511 O O . PHE A 1 192 ? 19.150 19.750 -33.376 1.00 75.88 192 PHE A O 1
ATOM 1518 N N . LEU A 1 193 ? 20.999 19.083 -32.299 1.00 71.06 193 LEU A N 1
ATOM 1519 C CA . LEU A 1 193 ? 21.156 17.850 -33.068 1.00 71.06 193 LEU A CA 1
ATOM 1520 C C . LEU A 1 193 ? 20.028 16.852 -32.757 1.00 71.06 193 LEU A C 1
ATOM 1522 O O . LEU A 1 193 ? 19.491 16.207 -33.659 1.00 71.06 193 LEU A O 1
ATOM 1526 N N . SER A 1 194 ? 19.599 16.785 -31.496 1.00 65.38 194 SER A N 1
ATOM 1527 C CA . SER A 1 194 ? 18.449 15.977 -31.080 1.00 65.38 194 SER A CA 1
ATOM 1528 C C . SER A 1 194 ? 17.124 16.538 -31.592 1.00 65.38 194 SER A C 1
ATOM 1530 O O . SER A 1 194 ? 16.212 15.762 -31.865 1.00 65.38 194 SER A O 1
ATOM 1532 N N . PHE A 1 195 ? 16.990 17.859 -31.741 1.00 73.81 195 PHE A N 1
ATOM 1533 C CA . PHE A 1 195 ? 15.808 18.499 -32.321 1.00 73.81 195 PHE A CA 1
ATOM 1534 C C . PHE A 1 195 ? 15.603 18.072 -33.775 1.00 73.81 195 PHE A C 1
ATOM 1536 O O . PHE A 1 195 ? 14.502 17.654 -34.131 1.00 73.81 195 PHE A O 1
ATOM 1543 N N . LEU A 1 196 ? 16.669 18.084 -34.586 1.00 75.00 196 LEU A N 1
ATOM 1544 C CA . LEU A 1 196 ? 16.616 17.627 -35.978 1.00 75.00 196 LEU A CA 1
ATOM 1545 C C . LEU A 1 196 ? 16.105 16.179 -36.067 1.00 75.00 196 LEU A C 1
ATOM 1547 O O . LEU A 1 196 ? 15.238 15.871 -36.881 1.00 75.00 196 LEU A O 1
ATOM 1551 N N . TRP A 1 197 ? 16.584 15.311 -35.174 1.00 67.69 197 TRP A N 1
ATOM 1552 C CA . TRP A 1 197 ? 16.207 13.898 -35.122 1.00 67.69 197 TRP A CA 1
ATOM 1553 C C . TRP A 1 197 ? 14.790 13.662 -34.569 1.00 67.69 197 TRP A C 1
ATOM 1555 O O . TRP A 1 197 ? 14.034 12.846 -35.095 1.00 67.69 197 TRP A O 1
ATOM 1565 N N . LYS A 1 198 ? 14.372 14.422 -33.549 1.00 70.25 198 LYS A N 1
ATOM 1566 C CA . LYS A 1 198 ? 13.007 14.388 -32.990 1.00 70.25 198 LYS A CA 1
ATOM 1567 C C . LYS A 1 198 ? 11.970 14.884 -33.994 1.00 70.25 198 LYS A C 1
ATOM 1569 O O . LYS A 1 198 ? 10.893 14.301 -34.097 1.00 70.25 198 LYS A O 1
ATOM 1574 N N . PHE A 1 199 ? 12.299 15.935 -34.740 1.00 74.94 199 PHE A N 1
ATOM 1575 C CA . PHE A 1 199 ? 11.451 16.475 -35.795 1.00 74.94 199 PHE A CA 1
ATOM 1576 C C . PHE A 1 199 ? 11.308 15.484 -36.954 1.00 74.94 199 PHE A C 1
ATOM 1578 O O . PHE A 1 199 ? 10.202 15.255 -37.438 1.00 74.94 199 PHE A O 1
ATOM 1585 N N . LEU A 1 200 ? 12.410 14.829 -37.335 1.00 72.69 200 LEU A N 1
ATOM 1586 C CA . LEU A 1 200 ? 12.424 13.771 -38.341 1.00 72.69 200 LEU A CA 1
ATOM 1587 C C . LEU A 1 200 ? 11.511 12.598 -37.931 1.00 72.69 200 LEU A C 1
ATOM 1589 O O . LEU A 1 200 ? 10.682 12.152 -38.720 1.00 72.69 200 LEU A O 1
ATOM 1593 N N . PHE A 1 201 ? 11.576 12.159 -36.672 1.00 67.56 201 PHE A N 1
ATOM 1594 C CA . PHE A 1 201 ? 10.713 11.091 -36.160 1.00 67.56 201 PHE A CA 1
ATOM 1595 C C . PHE A 1 201 ? 9.254 11.490 -35.904 1.00 67.56 201 PHE A C 1
ATOM 1597 O O . PHE A 1 201 ? 8.399 10.607 -35.866 1.00 67.56 201 PHE A O 1
ATOM 1604 N N . ALA A 1 202 ? 8.927 12.781 -35.782 1.00 70.19 202 ALA A N 1
ATOM 1605 C CA . ALA A 1 202 ? 7.542 13.244 -35.634 1.00 70.19 202 ALA A CA 1
ATOM 1606 C C . ALA A 1 202 ? 6.677 12.981 -36.886 1.00 70.19 202 ALA A C 1
ATOM 1608 O O . ALA A 1 202 ? 5.449 12.899 -36.795 1.00 70.19 202 ALA A O 1
ATOM 1609 N N . PHE A 1 203 ? 7.303 12.791 -38.055 1.00 73.56 203 PHE A N 1
ATOM 1610 C CA . PHE A 1 203 ? 6.608 12.379 -39.279 1.00 73.56 203 PHE A CA 1
ATOM 1611 C C . PHE A 1 203 ? 6.059 10.950 -39.216 1.00 73.56 203 PHE A C 1
ATOM 1613 O O . PHE A 1 203 ? 5.119 10.630 -39.944 1.00 73.56 203 PHE A O 1
ATOM 1620 N N . VAL A 1 204 ? 6.598 10.099 -38.339 1.00 75.25 204 VAL A N 1
ATOM 1621 C CA . VAL A 1 204 ? 6.088 8.743 -38.129 1.00 75.25 204 VAL A CA 1
ATOM 1622 C C . VAL A 1 204 ? 4.864 8.822 -37.208 1.00 75.25 204 VAL A C 1
ATOM 1624 O O . VAL A 1 204 ? 4.998 9.210 -36.046 1.00 75.25 204 VAL A O 1
ATOM 1627 N N . PRO A 1 205 ? 3.654 8.475 -37.684 1.00 70.12 205 PRO A N 1
ATOM 1628 C CA . PRO A 1 205 ? 2.445 8.663 -36.896 1.00 70.12 205 PRO A CA 1
ATOM 1629 C C . PRO A 1 205 ? 2.393 7.730 -35.678 1.00 70.12 205 PRO A C 1
ATOM 1631 O O . PRO A 1 205 ? 2.908 6.607 -35.729 1.00 70.12 205 PRO A O 1
ATOM 1634 N N . PRO A 1 206 ? 1.725 8.151 -34.586 1.00 66.06 206 PRO A N 1
ATOM 1635 C CA . PRO A 1 206 ? 1.588 7.347 -33.378 1.00 66.06 206 PRO A CA 1
ATOM 1636 C C . PRO A 1 206 ? 0.878 6.023 -33.668 1.00 66.06 206 PRO A C 1
ATOM 1638 O O . PRO A 1 206 ? -0.124 5.978 -34.382 1.00 66.06 206 PRO A O 1
ATOM 1641 N N . THR A 1 207 ? 1.336 4.962 -33.006 1.00 63.12 207 THR A N 1
ATOM 1642 C CA . THR A 1 207 ? 0.809 3.587 -33.105 1.00 63.12 207 THR A CA 1
ATOM 1643 C C . THR A 1 207 ? -0.660 3.440 -32.687 1.00 63.12 207 THR A C 1
ATOM 1645 O O . THR A 1 207 ? -1.260 2.387 -32.887 1.00 63.12 207 THR A O 1
ATOM 1648 N N . SER A 1 208 ? -1.264 4.497 -32.135 1.00 63.97 208 SER A N 1
ATOM 1649 C CA . SER A 1 208 ? -2.674 4.547 -31.746 1.00 63.97 208 SER A CA 1
ATOM 1650 C C . SER A 1 208 ? -3.638 4.723 -32.928 1.00 63.97 208 SER A C 1
ATOM 1652 O O . SER A 1 208 ? -4.836 4.504 -32.753 1.00 63.97 208 SER A O 1
ATOM 1654 N N . ILE A 1 209 ? -3.162 5.137 -34.108 1.00 63.56 209 ILE A N 1
ATOM 1655 C CA . ILE A 1 209 ? -4.014 5.349 -35.288 1.00 63.56 209 ILE A CA 1
ATOM 1656 C C . ILE A 1 209 ? -4.050 4.054 -36.114 1.00 63.56 209 ILE A C 1
ATOM 1658 O O . ILE A 1 209 ? -3.009 3.492 -36.450 1.00 63.56 209 ILE A O 1
ATOM 1662 N N . ALA A 1 210 ? -5.258 3.571 -36.432 1.00 60.03 210 ALA A N 1
ATOM 1663 C CA . ALA A 1 210 ? -5.497 2.378 -37.257 1.00 60.03 210 ALA A CA 1
ATOM 1664 C C . ALA A 1 210 ? -4.770 1.099 -36.776 1.00 60.03 210 ALA A C 1
ATOM 1666 O O . ALA A 1 210 ? -4.198 0.356 -37.574 1.00 60.03 210 ALA A O 1
ATOM 1667 N N . SER A 1 211 ? -4.781 0.839 -35.461 1.00 64.44 211 SER A N 1
ATOM 1668 C CA . SER A 1 211 ? -4.200 -0.374 -34.855 1.00 64.44 211 SER A CA 1
ATOM 1669 C C . SER A 1 211 ? -2.717 -0.611 -35.208 1.00 64.44 211 SER A C 1
ATOM 1671 O O . SER A 1 211 ? -2.265 -1.754 -35.250 1.00 64.44 211 SER A O 1
ATOM 1673 N N . GLY A 1 212 ? -1.962 0.458 -35.491 1.00 68.50 212 GLY A N 1
ATOM 1674 C CA . GLY A 1 212 ? -0.521 0.409 -35.766 1.00 68.50 212 GLY A CA 1
ATOM 1675 C C . GLY A 1 212 ? -0.124 0.079 -37.210 1.00 68.50 212 GLY A C 1
ATOM 1676 O O . GLY A 1 212 ? 1.043 0.244 -37.564 1.00 68.50 212 GLY A O 1
ATOM 1677 N N . TRP A 1 213 ? -1.064 -0.309 -38.078 1.00 75.56 213 TRP A N 1
ATOM 1678 C CA . TRP A 1 213 ? -0.761 -0.638 -39.480 1.00 75.56 213 TRP A CA 1
ATOM 1679 C C . TRP A 1 213 ? -0.264 0.568 -40.278 1.00 75.56 213 TRP A C 1
ATOM 1681 O O . TRP A 1 213 ? 0.656 0.453 -41.085 1.00 75.56 213 TRP A O 1
ATOM 1691 N N . LEU A 1 214 ? -0.840 1.742 -40.020 1.00 75.50 214 LEU A N 1
ATOM 1692 C CA . LEU A 1 214 ? -0.457 2.977 -40.699 1.00 75.50 214 LEU A CA 1
ATOM 1693 C C . LEU A 1 214 ? 0.989 3.381 -40.360 1.00 75.50 214 LEU A C 1
ATOM 1695 O O . LEU A 1 214 ? 1.752 3.772 -41.241 1.00 75.50 214 LEU A O 1
ATOM 1699 N N . THR A 1 215 ? 1.383 3.222 -39.095 1.00 77.19 215 THR A N 1
ATOM 1700 C CA . THR A 1 215 ? 2.750 3.477 -38.624 1.00 77.19 215 THR A CA 1
ATOM 1701 C C . THR A 1 215 ? 3.761 2.558 -39.310 1.00 77.19 215 THR A C 1
ATOM 1703 O O . THR A 1 215 ? 4.827 3.022 -39.709 1.00 77.19 215 THR A O 1
ATOM 1706 N N . PHE A 1 216 ? 3.418 1.281 -39.510 1.00 78.69 216 PHE A N 1
ATOM 1707 C CA . PHE A 1 216 ? 4.304 0.305 -40.146 1.00 78.69 216 PHE A CA 1
ATOM 1708 C C . PHE A 1 216 ? 4.674 0.705 -41.581 1.00 78.69 216 PHE A C 1
ATOM 1710 O O . PHE A 1 216 ? 5.856 0.855 -41.895 1.00 78.69 216 PHE A O 1
ATOM 1717 N N . PHE A 1 217 ? 3.684 0.967 -42.437 1.00 83.44 217 PHE A N 1
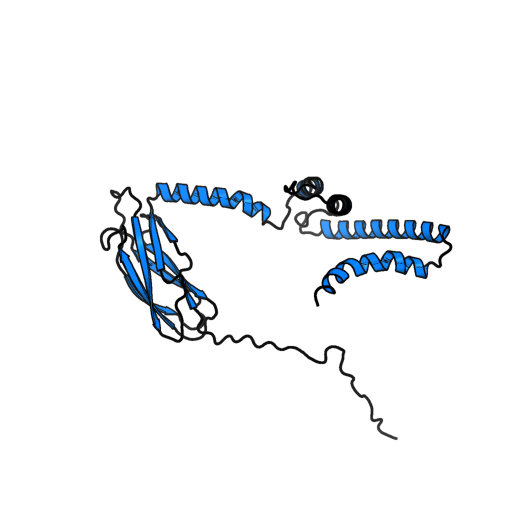ATOM 1718 C CA . PHE A 1 217 ? 3.951 1.307 -43.838 1.00 83.44 217 PHE A CA 1
ATOM 1719 C C . PHE A 1 217 ? 4.649 2.659 -43.999 1.00 83.44 217 PHE A C 1
ATOM 1721 O O . PHE A 1 217 ? 5.589 2.773 -44.785 1.00 83.44 217 PHE A O 1
ATOM 1728 N N . ILE A 1 218 ? 4.244 3.670 -43.224 1.00 82.81 218 ILE A N 1
ATOM 1729 C CA . ILE A 1 218 ? 4.873 4.995 -43.287 1.00 82.81 218 ILE A CA 1
ATOM 1730 C C . ILE A 1 218 ? 6.328 4.930 -42.814 1.00 82.81 218 ILE A C 1
ATOM 1732 O O . ILE A 1 218 ? 7.183 5.582 -43.409 1.00 82.81 218 ILE A O 1
ATOM 1736 N N . SER A 1 219 ? 6.640 4.096 -41.818 1.00 81.56 219 SER A N 1
ATOM 1737 C CA . SER A 1 219 ? 8.022 3.904 -41.369 1.00 81.56 219 SER A CA 1
ATOM 1738 C C . SER A 1 219 ? 8.915 3.285 -42.453 1.00 81.56 219 SER A C 1
ATOM 1740 O O . SER A 1 219 ? 10.039 3.742 -42.645 1.00 81.56 219 SER A O 1
ATOM 1742 N N . PHE A 1 220 ? 8.409 2.318 -43.228 1.00 84.38 220 PHE A N 1
ATOM 1743 C CA . PHE A 1 220 ? 9.172 1.692 -44.313 1.00 84.38 220 PHE A CA 1
ATOM 1744 C C . PHE A 1 220 ? 9.449 2.674 -45.456 1.00 84.38 220 PHE A C 1
ATOM 1746 O O . PHE A 1 220 ? 10.577 2.768 -45.935 1.00 84.38 220 PHE A O 1
ATOM 1753 N N . VAL A 1 221 ? 8.436 3.455 -45.845 1.00 85.62 221 VAL A N 1
ATOM 1754 C CA . VAL A 1 221 ? 8.581 4.509 -46.862 1.00 85.62 221 VAL A CA 1
ATOM 1755 C C . VAL A 1 221 ? 9.593 5.560 -46.409 1.00 85.62 221 VAL A C 1
ATOM 1757 O O . VAL A 1 221 ? 10.433 5.991 -47.194 1.00 85.62 221 VAL A O 1
ATOM 1760 N N . PHE A 1 222 ? 9.554 5.943 -45.135 1.00 82.56 222 PHE A N 1
ATOM 1761 C CA . PHE A 1 222 ? 10.473 6.926 -44.582 1.00 82.56 222 PHE A CA 1
ATOM 1762 C C . PHE A 1 222 ? 11.927 6.452 -44.578 1.00 82.56 222 PHE A C 1
ATOM 1764 O O . PHE A 1 222 ? 12.817 7.183 -45.007 1.00 82.56 222 PHE A O 1
ATOM 1771 N N . ILE A 1 223 ? 12.160 5.209 -44.146 1.00 83.25 223 ILE A N 1
ATOM 1772 C CA . ILE A 1 223 ? 13.490 4.594 -44.175 1.00 83.25 223 ILE A CA 1
ATOM 1773 C C . ILE A 1 223 ? 13.991 4.509 -45.619 1.00 83.25 223 ILE A C 1
ATOM 1775 O O . ILE A 1 223 ? 15.127 4.895 -45.875 1.00 83.25 223 ILE A O 1
ATOM 1779 N N . ALA A 1 224 ? 13.144 4.093 -46.566 1.00 84.06 224 ALA A N 1
ATOM 1780 C CA . ALA A 1 224 ? 13.511 4.029 -47.979 1.00 84.06 224 ALA A CA 1
ATOM 1781 C C . ALA A 1 224 ? 13.966 5.399 -48.512 1.00 84.06 224 ALA A C 1
ATOM 1783 O O . ALA A 1 224 ? 15.058 5.504 -49.068 1.00 84.06 224 ALA A O 1
ATOM 1784 N N . ILE A 1 225 ? 13.197 6.465 -48.255 1.00 84.88 225 ILE A N 1
ATOM 1785 C CA . ILE A 1 225 ? 13.549 7.833 -48.671 1.00 84.88 225 ILE A CA 1
ATOM 1786 C C . ILE A 1 225 ? 14.879 8.280 -48.048 1.00 84.88 225 ILE A C 1
ATOM 1788 O O . ILE A 1 225 ? 15.741 8.800 -48.755 1.00 84.88 225 ILE A O 1
ATOM 1792 N N . LEU A 1 226 ? 15.078 8.051 -46.746 1.00 81.31 226 LEU A N 1
ATOM 1793 C CA . LEU A 1 226 ? 16.330 8.407 -46.074 1.00 81.31 226 LEU A CA 1
ATOM 1794 C C . LEU A 1 226 ? 17.527 7.651 -46.656 1.00 81.31 226 LEU A C 1
ATOM 1796 O O . LEU A 1 226 ? 18.568 8.259 -46.896 1.00 81.31 226 LEU A O 1
ATOM 1800 N N . THR A 1 227 ? 17.381 6.352 -46.932 1.00 81.62 227 THR A N 1
ATOM 1801 C CA . THR A 1 227 ? 18.460 5.557 -47.535 1.00 81.62 227 THR A CA 1
ATOM 1802 C C . THR A 1 227 ? 18.815 6.029 -48.942 1.00 81.62 227 THR A C 1
ATOM 1804 O O . THR A 1 227 ? 19.997 6.065 -49.273 1.00 81.62 227 THR A O 1
ATOM 1807 N N . THR A 1 228 ? 17.837 6.466 -49.745 1.00 83.44 228 THR A N 1
ATOM 1808 C CA . THR A 1 228 ? 18.093 7.034 -51.078 1.00 83.44 228 THR A CA 1
ATOM 1809 C C . THR A 1 228 ? 18.850 8.357 -50.989 1.00 83.44 228 THR A C 1
ATOM 1811 O O . THR A 1 228 ? 19.836 8.538 -51.692 1.00 83.44 228 THR A O 1
ATOM 1814 N N . ILE A 1 229 ? 18.466 9.250 -50.071 1.00 83.12 229 ILE A N 1
ATOM 1815 C CA . ILE A 1 229 ? 19.166 10.531 -49.886 1.00 83.12 229 ILE A CA 1
ATOM 1816 C C . ILE A 1 229 ? 20.620 10.303 -49.450 1.00 83.12 229 ILE A C 1
ATOM 1818 O O . ILE A 1 229 ? 21.530 10.939 -49.976 1.00 83.12 229 ILE A O 1
ATOM 1822 N N . VAL A 1 230 ? 20.858 9.386 -48.506 1.00 82.25 230 VAL A N 1
ATOM 1823 C CA . VAL A 1 230 ? 22.221 9.053 -48.054 1.00 82.25 230 VAL A CA 1
ATOM 1824 C C . VAL A 1 230 ? 23.045 8.453 -49.192 1.00 82.25 230 VAL A C 1
ATOM 1826 O O . VAL A 1 230 ? 24.215 8.800 -49.340 1.00 82.25 230 VAL A O 1
ATOM 1829 N N . HIS A 1 231 ? 22.438 7.598 -50.014 1.00 79.19 231 HIS A N 1
ATOM 1830 C CA . HIS A 1 231 ? 23.088 7.022 -51.186 1.00 79.19 231 HIS A CA 1
ATOM 1831 C C . HIS A 1 231 ? 23.497 8.100 -52.204 1.00 79.19 231 HIS A C 1
ATOM 1833 O O . HIS A 1 231 ? 24.634 8.100 -52.673 1.00 79.19 231 HIS A O 1
ATOM 1839 N N . ASP A 1 232 ? 22.620 9.062 -52.489 1.00 84.12 232 ASP A N 1
ATOM 1840 C CA . ASP A 1 232 ? 22.909 10.153 -53.426 1.00 84.12 232 ASP A CA 1
ATOM 1841 C C . ASP A 1 232 ? 24.021 11.078 -52.904 1.00 84.12 232 ASP A C 1
ATOM 1843 O O . ASP A 1 232 ? 24.918 11.469 -53.653 1.00 84.12 232 ASP A O 1
ATOM 1847 N N . VAL A 1 233 ? 24.023 11.381 -51.601 1.00 82.06 233 VAL A N 1
ATOM 1848 C CA . VAL A 1 233 ? 25.091 12.169 -50.961 1.00 82.06 233 VAL A CA 1
ATOM 1849 C C . VAL A 1 233 ? 26.427 11.425 -50.998 1.00 82.06 233 VAL A C 1
ATOM 1851 O O . VAL A 1 233 ? 27.457 12.033 -51.300 1.00 82.06 233 VAL A O 1
ATOM 1854 N N . ALA A 1 234 ? 26.423 10.115 -50.738 1.00 75.69 234 ALA A N 1
ATOM 1855 C CA . ALA A 1 234 ? 27.620 9.288 -50.838 1.00 75.69 234 ALA A CA 1
ATOM 1856 C C . ALA A 1 234 ? 28.164 9.268 -52.276 1.00 75.69 234 ALA A C 1
ATOM 1858 O O . ALA A 1 234 ? 29.363 9.448 -52.465 1.00 75.69 234 ALA A O 1
ATOM 1859 N N . ALA A 1 235 ? 27.302 9.162 -53.292 1.00 75.56 235 ALA A N 1
ATOM 1860 C CA . ALA A 1 235 ? 27.713 9.191 -54.697 1.00 75.56 235 ALA A CA 1
ATOM 1861 C C . ALA A 1 235 ? 28.372 10.527 -55.098 1.00 75.56 235 ALA A C 1
ATOM 1863 O O . ALA A 1 235 ? 29.405 10.539 -55.773 1.00 75.56 235 ALA A O 1
ATOM 1864 N N . VAL A 1 236 ? 27.827 11.660 -54.639 1.00 82.06 236 VAL A N 1
ATOM 1865 C CA . VAL A 1 236 ? 28.434 12.986 -54.866 1.00 82.06 236 VAL A CA 1
ATOM 1866 C C . VAL A 1 236 ? 29.795 13.097 -54.170 1.00 82.06 236 VAL A C 1
ATOM 1868 O O . VAL A 1 236 ? 30.746 13.620 -54.752 1.00 82.06 236 VAL A O 1
ATOM 1871 N N . PHE A 1 237 ? 29.919 12.573 -52.949 1.00 75.62 237 PHE A N 1
ATOM 1872 C CA . PHE A 1 237 ? 31.180 12.561 -52.208 1.00 75.62 237 PHE A CA 1
ATOM 1873 C C . PHE A 1 237 ? 32.236 11.654 -52.864 1.00 75.62 237 PHE A C 1
ATOM 1875 O O . PHE A 1 237 ? 33.397 12.053 -52.976 1.00 75.62 237 PHE A O 1
ATOM 1882 N N . ASN A 1 238 ? 31.836 10.488 -53.385 1.00 72.12 238 ASN A N 1
ATOM 1883 C CA . ASN A 1 238 ? 32.706 9.590 -54.157 1.00 72.12 238 ASN A CA 1
ATOM 1884 C C . ASN A 1 238 ? 33.269 10.301 -55.386 1.00 72.12 238 ASN A C 1
ATOM 1886 O O . ASN A 1 238 ? 34.472 10.245 -55.636 1.00 72.12 238 ASN A O 1
ATOM 1890 N N . CYS A 1 239 ? 32.415 11.033 -56.107 1.00 76.75 239 CYS A N 1
ATOM 1891 C CA . CYS A 1 239 ? 32.817 11.802 -57.280 1.00 76.75 239 CYS A CA 1
ATOM 1892 C C . CYS A 1 239 ? 33.796 12.940 -56.940 1.00 76.75 239 CYS A C 1
ATOM 1894 O O . CYS A 1 239 ? 34.629 13.295 -57.773 1.00 76.75 239 CYS A O 1
ATOM 1896 N N . LEU A 1 240 ? 33.708 13.517 -55.736 1.00 77.69 240 LEU A N 1
ATOM 1897 C CA . LEU A 1 240 ? 34.563 14.627 -55.310 1.00 77.69 240 LEU A CA 1
ATOM 1898 C C . LEU A 1 240 ? 35.943 14.160 -54.815 1.00 77.69 240 LEU A C 1
ATOM 1900 O O . LEU A 1 240 ? 36.940 14.837 -55.054 1.00 77.69 240 LEU A O 1
ATOM 1904 N N . VAL A 1 241 ? 36.003 13.025 -54.109 1.00 78.38 241 VAL A N 1
ATOM 1905 C CA . VAL A 1 241 ? 37.229 12.531 -53.449 1.00 78.38 241 VAL A CA 1
ATOM 1906 C C . VAL A 1 241 ? 37.929 11.433 -54.266 1.00 78.38 241 VAL A C 1
ATOM 1908 O O . VAL A 1 241 ? 39.094 11.133 -54.018 1.00 78.38 241 VAL A O 1
ATOM 1911 N N . GLY A 1 242 ? 37.260 10.863 -55.275 1.00 73.12 242 GLY A N 1
ATOM 1912 C CA . GLY A 1 242 ? 37.815 9.814 -56.138 1.00 73.12 242 GLY A CA 1
ATOM 1913 C C . GLY A 1 242 ? 38.005 8.472 -55.422 1.00 73.12 242 GLY A C 1
ATOM 1914 O O . GLY A 1 242 ? 38.910 7.715 -55.767 1.00 73.12 242 GLY A O 1
ATOM 1915 N N . LEU A 1 243 ? 37.197 8.201 -54.393 1.00 70.38 243 LEU A N 1
ATOM 1916 C CA . LEU A 1 243 ? 37.251 6.970 -53.600 1.00 70.38 243 LEU A CA 1
ATOM 1917 C C . LEU A 1 243 ? 36.423 5.856 -54.248 1.00 70.38 243 LEU A C 1
ATOM 1919 O O . LEU A 1 243 ? 35.388 6.111 -54.856 1.00 70.38 243 LEU A O 1
ATOM 1923 N N . GLU A 1 244 ? 36.876 4.615 -54.077 1.00 72.38 244 GLU A N 1
ATOM 1924 C CA . GLU A 1 244 ? 36.186 3.416 -54.557 1.00 72.38 244 GLU A CA 1
ATOM 1925 C C . GLU A 1 244 ? 34.876 3.191 -53.778 1.00 72.38 244 GLU A C 1
ATOM 1927 O O . GLU A 1 244 ? 34.860 3.286 -52.546 1.00 72.38 244 GLU A O 1
ATOM 1932 N N . ASP A 1 245 ? 33.786 2.865 -54.486 1.00 65.25 245 ASP A N 1
ATOM 1933 C CA . ASP A 1 245 ? 32.413 2.803 -53.944 1.00 65.25 245 ASP A CA 1
ATOM 1934 C C . ASP A 1 245 ? 32.267 1.884 -52.714 1.00 65.25 245 ASP A C 1
ATOM 1936 O O . ASP A 1 245 ? 31.422 2.102 -51.843 1.00 65.25 245 ASP A O 1
ATOM 1940 N N . SER A 1 246 ? 33.138 0.879 -52.596 1.00 70.56 246 SER A N 1
ATOM 1941 C CA . SER A 1 246 ? 33.181 -0.049 -51.462 1.00 70.56 246 SER A CA 1
ATOM 1942 C C . SER A 1 246 ? 33.604 0.617 -50.142 1.00 70.56 246 SER A C 1
ATOM 1944 O O . SER A 1 246 ? 33.126 0.234 -49.075 1.00 70.56 246 SER A O 1
ATOM 1946 N N . ILE A 1 247 ? 34.494 1.616 -50.185 1.00 67.06 247 ILE A N 1
ATOM 1947 C CA . ILE A 1 247 ? 35.067 2.257 -48.986 1.00 67.06 247 ILE A CA 1
ATOM 1948 C C . ILE A 1 247 ? 34.084 3.269 -48.394 1.00 67.06 247 ILE A C 1
ATOM 1950 O O . ILE A 1 247 ? 33.937 3.376 -47.175 1.00 67.06 247 ILE A O 1
ATOM 1954 N N . THR A 1 248 ? 33.366 3.995 -49.245 1.00 65.88 248 THR A N 1
ATOM 1955 C CA . THR A 1 248 ? 32.406 5.010 -48.808 1.00 65.88 248 THR A CA 1
ATOM 1956 C C . THR A 1 248 ? 31.090 4.409 -48.338 1.00 65.88 248 THR A C 1
ATOM 1958 O O . THR A 1 248 ? 30.515 4.915 -47.374 1.00 65.88 248 THR A O 1
ATOM 1961 N N . ALA A 1 249 ? 30.683 3.260 -48.887 1.00 63.31 249 ALA A N 1
ATOM 1962 C CA . ALA A 1 249 ? 29.612 2.454 -48.309 1.00 63.31 249 ALA A CA 1
ATOM 1963 C C . ALA A 1 249 ? 29.922 2.078 -46.848 1.00 63.31 249 ALA A C 1
ATOM 1965 O O . ALA A 1 249 ? 29.086 2.272 -45.969 1.00 63.31 249 ALA A O 1
ATOM 1966 N N . ILE A 1 250 ? 31.146 1.626 -46.551 1.00 65.06 250 ILE A N 1
ATOM 1967 C CA . ILE A 1 250 ? 31.564 1.287 -45.181 1.00 65.06 250 ILE A CA 1
ATOM 1968 C C . ILE A 1 250 ? 31.607 2.539 -44.290 1.00 65.06 250 ILE A C 1
ATOM 1970 O O . ILE A 1 250 ? 31.136 2.493 -43.157 1.00 65.06 250 ILE A O 1
ATOM 1974 N N . LEU A 1 251 ? 32.103 3.673 -44.793 1.00 64.94 251 LEU A N 1
ATOM 1975 C CA . LEU A 1 251 ? 32.242 4.906 -44.011 1.00 64.94 251 LEU A CA 1
ATOM 1976 C C . LEU A 1 251 ? 30.899 5.546 -43.620 1.00 64.94 251 LEU A C 1
ATOM 1978 O O . LEU A 1 251 ? 30.789 6.082 -42.522 1.00 64.94 251 LEU A O 1
ATOM 1982 N N . PHE A 1 252 ? 29.884 5.493 -44.486 1.00 63.91 252 PHE A N 1
ATOM 1983 C CA . PHE A 1 252 ? 28.579 6.113 -44.221 1.00 63.91 252 PHE A CA 1
ATOM 1984 C C . PHE A 1 252 ? 27.570 5.157 -43.573 1.00 63.91 252 PHE A C 1
ATOM 1986 O O . PHE A 1 252 ? 26.755 5.590 -42.758 1.00 63.91 252 PHE A O 1
ATOM 1993 N N . ILE A 1 253 ? 27.628 3.858 -43.883 1.00 65.56 253 ILE A N 1
ATOM 1994 C CA . ILE A 1 253 ? 26.665 2.872 -43.371 1.00 65.56 253 ILE A CA 1
ATOM 1995 C C . ILE A 1 253 ? 27.096 2.338 -41.994 1.00 65.56 253 ILE A C 1
ATOM 1997 O O . ILE A 1 253 ? 26.255 2.168 -41.110 1.00 65.56 253 ILE A O 1
ATOM 2001 N N . ALA A 1 254 ? 28.395 2.116 -41.753 1.00 58.06 254 ALA A N 1
ATOM 2002 C CA . ALA A 1 254 ? 28.867 1.516 -40.499 1.00 58.06 254 ALA A CA 1
ATOM 2003 C C . ALA A 1 254 ? 28.635 2.376 -39.235 1.00 58.06 254 ALA A C 1
ATOM 2005 O O . ALA A 1 254 ? 28.295 1.798 -38.197 1.00 58.06 254 ALA A O 1
ATOM 2006 N N . PRO A 1 255 ? 28.741 3.721 -39.256 1.00 60.66 255 PRO A N 1
ATOM 2007 C CA . PRO A 1 255 ? 28.421 4.541 -38.084 1.00 60.66 255 PRO A CA 1
ATOM 2008 C C . PRO A 1 255 ? 26.931 4.492 -37.723 1.00 60.66 255 PRO A C 1
ATOM 2010 O O . PRO A 1 255 ? 26.586 4.449 -36.545 1.00 60.66 255 PRO A O 1
ATOM 2013 N N . GLY A 1 256 ? 26.045 4.420 -38.725 1.00 55.75 256 GLY A N 1
ATOM 2014 C CA . GLY A 1 256 ? 24.594 4.351 -38.519 1.00 55.75 256 GLY A CA 1
ATOM 2015 C C . GLY A 1 256 ? 24.126 3.058 -37.842 1.00 55.75 256 GLY A C 1
ATOM 2016 O O . GLY A 1 256 ? 23.117 3.062 -37.141 1.00 55.75 256 GLY A O 1
ATOM 2017 N N . ILE A 1 257 ? 24.879 1.965 -38.003 1.00 57.94 257 ILE A N 1
ATOM 2018 C CA . ILE A 1 257 ? 24.572 0.651 -37.413 1.00 57.94 257 ILE A CA 1
ATOM 2019 C C . ILE A 1 257 ? 25.314 0.444 -36.077 1.00 57.94 257 ILE A C 1
ATOM 2021 O O . ILE A 1 257 ? 24.841 -0.296 -35.217 1.00 57.94 257 ILE A O 1
ATOM 2025 N N . SER A 1 258 ? 26.461 1.102 -35.869 1.00 49.34 258 SER A N 1
ATOM 2026 C CA . SER A 1 258 ? 27.313 0.903 -34.682 1.00 49.34 258 SER A CA 1
ATOM 2027 C C . SER A 1 258 ? 27.031 1.862 -33.518 1.00 49.34 258 SER A C 1
ATOM 2029 O O . SER A 1 258 ? 27.269 1.498 -32.364 1.00 49.34 258 SER A O 1
ATOM 2031 N N . LEU A 1 259 ? 26.455 3.043 -33.771 1.00 49.19 259 LEU A N 1
ATOM 2032 C CA . LEU A 1 259 ? 26.171 4.033 -32.723 1.00 49.19 259 LEU A CA 1
ATOM 2033 C C . LEU A 1 259 ? 25.203 3.575 -31.607 1.00 49.19 259 LEU A C 1
ATOM 2035 O O . LEU A 1 259 ? 25.431 3.980 -30.466 1.00 49.19 259 LEU A O 1
ATOM 2039 N N . PRO A 1 260 ? 24.196 2.699 -31.826 1.00 45.78 260 PRO A N 1
ATOM 2040 C CA . PRO A 1 260 ? 23.374 2.200 -30.719 1.00 45.78 260 PRO A CA 1
ATOM 2041 C C . PRO A 1 260 ? 24.136 1.253 -29.777 1.00 45.78 260 PRO A C 1
ATOM 2043 O O . PRO A 1 260 ? 23.758 1.116 -28.617 1.00 45.78 260 PRO A O 1
ATOM 2046 N N . ASN A 1 261 ? 25.212 0.612 -30.252 1.00 38.69 261 ASN A N 1
ATOM 2047 C CA . ASN A 1 261 ? 25.930 -0.427 -29.505 1.00 38.69 261 ASN A CA 1
ATOM 2048 C C . ASN A 1 261 ? 27.224 0.060 -28.832 1.00 38.69 261 ASN A C 1
ATOM 2050 O O . ASN A 1 261 ? 27.725 -0.619 -27.936 1.00 38.69 261 ASN A O 1
ATOM 2054 N N . CYS A 1 262 ? 27.755 1.236 -29.181 1.00 41.97 262 CYS A N 1
ATOM 2055 C CA . CYS A 1 262 ? 28.961 1.762 -28.524 1.00 41.97 262 CYS A CA 1
ATOM 2056 C C . CYS A 1 262 ? 28.718 2.306 -27.105 1.00 41.97 262 CYS A C 1
ATOM 2058 O O . CYS A 1 262 ? 29.648 2.312 -26.305 1.00 41.97 262 CYS A O 1
ATOM 2060 N N . HIS A 1 263 ? 27.488 2.688 -26.741 1.00 43.97 263 HIS A N 1
ATOM 2061 C CA . HIS A 1 263 ? 27.180 3.079 -25.355 1.00 43.97 263 HIS A CA 1
ATOM 2062 C C . HIS A 1 263 ? 27.028 1.887 -24.394 1.00 43.97 263 HIS A C 1
ATOM 2064 O O . HIS A 1 263 ? 27.101 2.079 -23.184 1.00 43.97 263 HIS A O 1
ATOM 2070 N N . VAL A 1 264 ? 26.864 0.660 -24.904 1.00 43.50 264 VAL A N 1
ATOM 2071 C CA . VAL A 1 264 ? 26.732 -0.549 -24.068 1.00 43.50 264 VAL A CA 1
ATOM 2072 C C . VAL A 1 264 ? 28.101 -1.160 -23.728 1.00 43.50 264 VAL A C 1
ATOM 2074 O O . VAL A 1 264 ? 28.255 -1.786 -22.687 1.00 43.50 264 VAL A O 1
ATOM 2077 N N . LEU A 1 265 ? 29.127 -0.921 -24.551 1.00 42.84 265 LEU A N 1
ATOM 2078 C CA . LEU A 1 265 ? 30.481 -1.468 -24.362 1.00 42.84 265 LEU A CA 1
ATOM 2079 C C . LEU A 1 265 ? 31.408 -0.620 -23.473 1.00 42.84 265 LEU A C 1
ATOM 2081 O O . LEU A 1 265 ? 32.525 -1.040 -23.207 1.00 42.84 265 LEU A O 1
ATOM 2085 N N . SER A 1 266 ? 30.962 0.545 -22.991 1.00 39.09 266 SER A N 1
ATOM 2086 C CA . SER A 1 266 ? 31.733 1.396 -22.064 1.00 39.09 266 SER A CA 1
ATOM 2087 C C . SER A 1 266 ? 31.418 1.136 -20.577 1.00 39.09 266 SER A C 1
ATOM 2089 O O . SER A 1 266 ? 31.933 1.851 -19.717 1.00 39.09 266 SER A O 1
ATOM 2091 N N . LEU A 1 267 ? 30.550 0.167 -20.261 1.00 40.69 267 LEU A N 1
ATOM 2092 C CA . LEU A 1 267 ? 30.105 -0.152 -18.893 1.00 40.69 267 LEU A CA 1
ATOM 2093 C C . LEU A 1 267 ? 30.343 -1.623 -18.490 1.00 40.69 267 LEU A C 1
ATOM 2095 O O . LEU A 1 267 ? 29.668 -2.141 -17.601 1.00 40.69 267 LEU A O 1
ATOM 2099 N N . ILE A 1 268 ? 31.330 -2.273 -19.111 1.00 39.69 268 ILE A N 1
ATOM 2100 C CA . ILE A 1 268 ? 31.990 -3.493 -18.614 1.00 39.69 268 ILE A CA 1
ATOM 2101 C C . ILE A 1 268 ? 33.490 -3.211 -18.614 1.00 39.69 268 ILE A C 1
ATOM 2103 O O . ILE A 1 268 ? 34.149 -3.563 -17.613 1.00 39.69 268 ILE A O 1
#

Secondary structure (DSSP, 8-state):
--------PPP-S---------------EEEES-SEEEEEGGGSEEEEEEEEES---S-EEEEEEEEESSS-BTTTB---EEEEEE-TT--EEEEEEEB---TT--S-EEEEEEEEEEESS-EE-S--EEEEEEE-HHHHHHHHHHHHHHHHHHHHHH------HHHHHHHHH----S--S---HHHHHHHHHHHHHHHHHHTS--TTSGGGHHHHHHHHHHHHHHHHHHHHHHHHHHHHHT--HHHHHHHHHHHHHHHHHHTTTT--